Protein AF-0000000066972033 (afdb_homodimer)

Structure (mmCIF, N/CA/C/O backbone):
data_AF-0000000066972033-model_v1
#
loop_
_entity.id
_entity.type
_entity.pdbx_description
1 polymer 'Os07g0629300 protein'
#
loop_
_atom_site.group_PDB
_atom_site.id
_atom_site.type_symbol
_atom_site.label_atom_id
_atom_site.label_alt_id
_atom_site.label_comp_id
_atom_site.label_asym_id
_atom_site.label_entity_id
_atom_site.label_seq_id
_atom_site.pdbx_PDB_ins_code
_atom_site.Cartn_x
_atom_site.Cartn_y
_atom_site.Cartn_z
_atom_site.occupancy
_atom_site.B_iso_or_equiv
_atom_site.auth_seq_id
_atom_site.auth_comp_id
_atom_site.auth_asym_id
_atom_site.auth_atom_id
_atom_site.pdbx_PDB_model_num
ATOM 1 N N . MET A 1 1 ? 4.199 5.383 -9.109 1 84.44 1 MET A N 1
ATOM 2 C CA . MET A 1 1 ? 4.352 5.422 -7.656 1 84.44 1 MET A CA 1
ATOM 3 C C . MET A 1 1 ? 3.52 4.328 -6.992 1 84.44 1 MET A C 1
ATOM 5 O O . MET A 1 1 ? 2.451 3.967 -7.488 1 84.44 1 MET A O 1
ATOM 9 N N . TYR A 1 2 ? 4.105 3.824 -5.836 1 89.06 2 TYR A N 1
ATOM 10 C CA . TYR A 1 2 ? 3.379 2.832 -5.051 1 89.06 2 TYR A CA 1
ATOM 11 C C . TYR A 1 2 ? 2.645 3.486 -3.887 1 89.06 2 TYR A C 1
ATOM 13 O O . TYR A 1 2 ? 3.186 4.379 -3.227 1 89.06 2 TYR A O 1
ATOM 21 N N . PHE A 1 3 ? 1.42 3.125 -3.77 1 91 3 PHE A N 1
ATOM 22 C CA . PHE A 1 3 ? 0.612 3.512 -2.619 1 91 3 PHE A CA 1
ATOM 23 C C . PHE A 1 3 ? 0.693 2.459 -1.521 1 91 3 PHE A C 1
ATOM 25 O O . PHE A 1 3 ? 0.268 1.317 -1.716 1 91 3 PHE A O 1
ATOM 32 N N . VAL A 1 4 ? 1.27 2.838 -0.395 1 92.19 4 VAL A N 1
ATOM 33 C CA . VAL A 1 4 ? 1.617 1.888 0.658 1 92.19 4 VAL A CA 1
ATOM 34 C C . VAL A 1 4 ? 0.693 2.086 1.857 1 92.19 4 VAL A C 1
ATOM 36 O O . VAL A 1 4 ? 0.558 3.199 2.367 1 92.19 4 VAL A O 1
ATOM 39 N N . GLN A 1 5 ? 0.097 0.959 2.27 1 91.38 5 GLN A N 1
ATOM 40 C CA . GLN A 1 5 ? -0.842 1.006 3.385 1 91.38 5 GLN A CA 1
ATOM 41 C C . GLN A 1 5 ? -0.445 0.019 4.48 1 91.38 5 GLN A C 1
ATOM 43 O O . GLN A 1 5 ? 0.339 -0.9 4.238 1 91.38 5 GLN A O 1
ATOM 48 N N . GLN A 1 6 ? -1.007 0.331 5.633 1 87.81 6 GLN A N 1
ATOM 49 C CA . GLN A 1 6 ? -0.796 -0.552 6.777 1 87.81 6 GLN A CA 1
ATOM 50 C C . GLN A 1 6 ? -2.119 -0.905 7.449 1 87.81 6 GLN A C 1
ATOM 52 O O . GLN A 1 6 ? -3.033 -0.08 7.504 1 87.81 6 GLN A O 1
ATOM 57 N N . TRP A 1 7 ? -2.123 -2.129 7.762 1 83.69 7 TRP A N 1
ATOM 58 C CA . TRP A 1 7 ? -3.227 -2.645 8.562 1 83.69 7 TRP A CA 1
ATOM 59 C C . TRP A 1 7 ? -2.842 -2.713 10.039 1 83.69 7 TRP A C 1
ATOM 61 O O . TRP A 1 7 ? -1.953 -3.477 10.422 1 83.69 7 TRP A O 1
ATOM 71 N N . ALA A 1 8 ? -3.572 -1.974 10.781 1 79.5 8 ALA A N 1
ATOM 72 C CA . ALA A 1 8 ? -3.15 -1.706 12.148 1 79.5 8 ALA A CA 1
ATOM 73 C C . ALA A 1 8 ? -3.055 -2.998 12.953 1 79.5 8 ALA A C 1
ATOM 75 O O . ALA A 1 8 ? -2.066 -3.229 13.656 1 79.5 8 ALA A O 1
ATOM 76 N N . PRO A 1 9 ? -4.004 -3.857 12.852 1 76.75 9 PRO A N 1
ATOM 77 C CA . PRO A 1 9 ? -3.889 -5.082 13.648 1 76.75 9 PRO A CA 1
ATOM 78 C C . PRO A 1 9 ? -2.635 -5.887 13.312 1 76.75 9 PRO A C 1
ATOM 80 O O . PRO A 1 9 ? -1.962 -6.391 14.211 1 76.75 9 PRO A O 1
ATOM 83 N N . SER A 1 10 ? -2.332 -6.031 12.086 1 75.19 10 SER A N 1
ATOM 84 C CA . SER A 1 10 ? -1.145 -6.785 11.695 1 75.19 10 SER A CA 1
ATOM 85 C C . SER A 1 10 ? 0.13 -6.02 12.039 1 75.19 10 SER A C 1
ATOM 87 O O . SER A 1 10 ? 1.089 -6.602 12.547 1 75.19 10 SER A O 1
ATOM 89 N N . TYR A 1 11 ? 0.172 -4.809 11.836 1 76.94 11 TYR A N 1
ATOM 90 C CA . TYR A 1 11 ? 1.342 -3.98 12.109 1 76.94 11 TYR A CA 1
ATOM 91 C C . TYR A 1 11 ? 1.671 -3.975 13.594 1 76.94 11 TYR A C 1
ATOM 93 O O . TYR A 1 11 ? 2.836 -4.094 13.984 1 76.94 11 TYR A O 1
ATOM 101 N N . CYS A 1 12 ? 0.737 -3.885 14.297 1 77.25 12 CYS A N 1
ATOM 102 C CA . CYS A 1 12 ? 0.948 -3.707 15.734 1 77.25 12 CYS A CA 1
ATOM 103 C C . CYS A 1 12 ? 1.146 -5.051 16.422 1 77.25 12 CYS A C 1
ATOM 105 O O . CYS A 1 12 ? 1.628 -5.102 17.562 1 77.25 12 CYS A O 1
ATOM 107 N N . SER A 1 13 ? 0.742 -6.086 15.828 1 74.38 13 SER A N 1
ATOM 108 C CA . SER A 1 13 ? 0.916 -7.402 16.438 1 74.38 13 SER A CA 1
ATOM 109 C C . SER A 1 13 ? 2.295 -7.977 16.125 1 74.38 13 SER A C 1
ATOM 111 O O . SER A 1 13 ? 2.693 -8.992 16.703 1 74.38 13 SER A O 1
ATOM 113 N N . THR A 1 14 ? 2.939 -7.332 15.203 1 70.69 14 THR A N 1
ATOM 114 C CA . THR A 1 14 ? 4.254 -7.836 14.82 1 70.69 14 THR A CA 1
ATOM 115 C C . THR A 1 14 ? 5.355 -7.086 15.562 1 70.69 14 THR A C 1
ATOM 117 O O . THR A 1 14 ? 5.406 -5.852 15.531 1 70.69 14 THR A O 1
ATOM 120 N N . ALA A 1 15 ? 6.086 -7.852 16.438 1 68.25 15 ALA A N 1
ATOM 121 C CA . ALA A 1 15 ? 7.246 -7.262 17.094 1 68.25 15 ALA A CA 1
ATOM 122 C C . ALA A 1 15 ? 8.188 -6.625 16.078 1 68.25 15 ALA A C 1
ATOM 124 O O . ALA A 1 15 ? 8.312 -7.109 14.945 1 68.25 15 ALA A O 1
ATOM 125 N N . PRO A 1 16 ? 8.766 -5.508 16.359 1 67.19 16 PRO A N 1
ATOM 126 C CA . PRO A 1 16 ? 8.906 -4.785 17.625 1 67.19 16 PRO A CA 1
ATOM 127 C C . PRO A 1 16 ? 7.996 -3.562 17.703 1 67.19 16 PRO A C 1
ATOM 129 O O . PRO A 1 16 ? 8.297 -2.617 18.438 1 67.19 16 PRO A O 1
ATOM 132 N N . HIS A 1 17 ? 7.004 -3.545 16.984 1 69.69 17 HIS A N 1
ATOM 133 C CA . HIS A 1 17 ? 6.176 -2.346 16.969 1 69.69 17 HIS A CA 1
ATOM 134 C C . HIS A 1 17 ? 5.434 -2.168 18.281 1 69.69 17 HIS A C 1
ATOM 136 O O . HIS A 1 17 ? 4.703 -3.061 18.719 1 69.69 17 HIS A O 1
ATOM 142 N N . GLU A 1 18 ? 5.867 -1.113 19.016 1 74.06 18 GLU A N 1
ATOM 143 C CA . GLU A 1 18 ? 5.113 -0.714 20.203 1 74.06 18 GLU A CA 1
ATOM 144 C C . GLU A 1 18 ? 3.996 0.261 19.844 1 74.06 18 GLU A C 1
ATOM 146 O O . GLU A 1 18 ? 4.25 1.446 19.625 1 74.06 18 GLU A O 1
ATOM 151 N N . CYS A 1 19 ? 2.883 -0.324 19.641 1 75.31 19 CYS A N 1
ATOM 152 C CA . CYS A 1 19 ? 1.765 0.493 19.172 1 75.31 19 CYS A CA 1
ATOM 153 C C . CYS A 1 19 ? 1.018 1.104 20.359 1 75.31 19 CYS A C 1
ATOM 155 O O . CYS A 1 19 ? 1.131 0.624 21.484 1 75.31 19 CYS A O 1
ATOM 157 N N . GLU A 1 20 ? 0.693 2.309 20.281 1 61.03 20 GLU A N 1
ATOM 158 C CA . GLU A 1 20 ? -0.066 3.031 21.297 1 61.03 20 GLU A CA 1
ATOM 159 C C . GLU A 1 20 ? -1.533 2.609 21.297 1 61.03 20 GLU A C 1
ATOM 161 O O . GLU A 1 20 ? -2.322 3.082 22.109 1 61.03 20 GLU A O 1
ATOM 166 N N . TYR A 1 21 ? -1.977 1.718 20.656 1 54.81 21 TYR A N 1
ATOM 167 C CA . TYR A 1 21 ? -3.434 1.663 20.656 1 54.81 21 TYR A CA 1
ATOM 168 C C . TYR A 1 21 ? -3.955 0.951 21.891 1 54.81 21 TYR A C 1
ATOM 170 O O . TYR A 1 21 ? -5.156 0.686 22 1 54.81 21 TYR A O 1
ATOM 178 N N . GLU A 1 22 ? -3.242 0.518 22.75 1 49.5 22 GLU A N 1
ATOM 179 C CA . GLU A 1 22 ? -3.939 0.154 23.969 1 49.5 22 GLU A CA 1
ATOM 180 C C . GLU A 1 22 ? -4.672 1.354 24.562 1 49.5 22 GLU A C 1
ATOM 182 O O . GLU A 1 22 ? -4.184 2.484 24.5 1 49.5 22 GLU A O 1
ATOM 187 N N . PRO A 1 23 ? -6.031 1.068 25.125 1 43.44 23 PRO A N 1
ATOM 188 C CA . PRO A 1 23 ? -6.945 -0.075 25.094 1 43.44 23 PRO A CA 1
ATOM 189 C C . PRO A 1 23 ? -7.711 -0.187 23.781 1 43.44 23 PRO A C 1
ATOM 191 O O . PRO A 1 23 ? -8.586 -1.05 23.641 1 43.44 23 PRO A O 1
ATOM 194 N N . ARG A 1 24 ? -7.859 0.846 22.969 1 44.47 24 ARG A N 1
ATOM 195 C CA . ARG A 1 24 ? -8.883 0.765 21.938 1 44.47 24 ARG A CA 1
ATOM 196 C C . ARG A 1 24 ? -8.391 -0.04 20.75 1 44.47 24 ARG A C 1
ATOM 198 O O . ARG A 1 24 ? -7.191 -0.084 20.469 1 44.47 24 ARG A O 1
ATOM 205 N N . LEU A 1 25 ? -9.094 -1.075 20.375 1 48.84 25 LEU A N 1
ATOM 206 C CA . LEU A 1 25 ? -8.977 -1.964 19.219 1 48.84 25 LEU A CA 1
ATOM 207 C C . LEU A 1 25 ? -8.57 -1.186 17.969 1 48.84 25 LEU A C 1
ATOM 209 O O . LEU A 1 25 ? -9.094 -0.1 17.719 1 48.84 25 LEU A O 1
ATOM 213 N N . PRO A 1 26 ? -7.395 -1.339 17.469 1 50.34 26 PRO A N 1
ATOM 214 C CA . PRO A 1 26 ? -7.051 -0.673 16.203 1 50.34 26 PRO A CA 1
ATOM 215 C C . PRO A 1 26 ? -8.211 -0.65 15.211 1 50.34 26 PRO A C 1
ATOM 217 O O . PRO A 1 26 ? -9.023 -1.577 15.188 1 50.34 26 PRO A O 1
ATOM 220 N N . PRO A 1 27 ? -8.648 0.56 14.82 1 52.12 27 PRO A N 1
ATOM 221 C CA . PRO A 1 27 ? -9.664 0.498 13.766 1 52.12 27 PRO A CA 1
ATOM 222 C C . PRO A 1 27 ? -9.352 -0.55 12.703 1 52.12 27 PRO A C 1
ATOM 224 O O . PRO A 1 27 ? -8.18 -0.881 12.484 1 52.12 27 PRO A O 1
ATOM 227 N N . ASN A 1 28 ? -10.172 -1.515 12.586 1 54.72 28 ASN A N 1
ATOM 228 C CA . ASN A 1 28 ? -10.141 -2.428 11.445 1 54.72 28 ASN A CA 1
ATOM 229 C C . ASN A 1 28 ? -9.906 -1.685 10.133 1 54.72 28 ASN A C 1
ATOM 231 O O . ASN A 1 28 ? -10.68 -1.823 9.188 1 54.72 28 ASN A O 1
ATOM 235 N N . ASN A 1 29 ? -8.984 -0.529 10.227 1 65.19 29 ASN A N 1
ATOM 236 C CA . ASN A 1 29 ? -8.93 0.269 9.008 1 65.19 29 ASN A CA 1
ATOM 237 C C . ASN A 1 29 ? -7.508 0.356 8.453 1 65.19 29 ASN A C 1
ATOM 239 O O . ASN A 1 29 ? -6.539 0.237 9.203 1 65.19 29 ASN A O 1
ATOM 243 N N . PHE A 1 30 ? -7.379 0.217 7.289 1 83.81 30 PHE A N 1
ATOM 244 C CA . PHE A 1 30 ? -6.156 0.52 6.555 1 83.81 30 PHE A CA 1
ATOM 245 C C . PHE A 1 30 ? -5.824 2.004 6.645 1 83.81 30 PHE A C 1
ATOM 247 O O . PHE A 1 30 ? -6.719 2.85 6.594 1 83.81 30 PHE A O 1
ATOM 254 N N . THR A 1 31 ? -4.562 2.316 6.996 1 89.06 31 THR A N 1
ATOM 255 C CA . THR A 1 31 ? -4.066 3.688 6.957 1 89.06 31 THR A CA 1
ATOM 256 C C . THR A 1 31 ? -2.932 3.826 5.949 1 89.06 31 THR A C 1
ATOM 258 O O . THR A 1 31 ? -2.34 2.828 5.531 1 89.06 31 THR A O 1
ATOM 261 N N . ILE A 1 32 ? -2.676 5.059 5.562 1 92.62 32 ILE A N 1
ATOM 262 C CA . ILE A 1 32 ? -1.563 5.332 4.656 1 92.62 32 ILE A CA 1
ATOM 263 C C . ILE A 1 32 ? -0.241 5.176 5.402 1 92.62 32 ILE A C 1
ATOM 265 O O . ILE A 1 32 ? -0.109 5.617 6.547 1 92.62 32 ILE A O 1
ATOM 269 N N . ARG A 1 33 ? 0.611 4.504 4.836 1 91.88 33 ARG A N 1
ATOM 270 C CA . ARG A 1 33 ? 1.979 4.492 5.348 1 91.88 33 ARG A CA 1
ATOM 271 C C . ARG A 1 33 ? 2.877 5.414 4.527 1 91.88 33 ARG A C 1
ATOM 273 O O . ARG A 1 33 ? 3.807 6.02 5.062 1 91.88 33 ARG A O 1
ATOM 280 N N . GLY A 1 34 ? 2.539 5.395 3.162 1 94.19 34 GLY A N 1
ATOM 281 C CA . GLY A 1 34 ? 3.365 6.266 2.338 1 94.19 34 GLY A CA 1
ATOM 282 C C . GLY A 1 34 ? 3.012 6.203 0.865 1 94.19 34 GLY A C 1
ATOM 283 O O . GLY A 1 34 ? 2.164 5.406 0.456 1 94.19 34 GLY A O 1
ATOM 284 N N . LEU A 1 35 ? 3.625 7.113 0.094 1 94.75 35 LEU A N 1
ATOM 285 C CA . LEU A 1 35 ? 3.648 7.152 -1.364 1 94.75 35 LEU A CA 1
ATOM 286 C C . LEU A 1 35 ? 5.078 7.102 -1.887 1 94.75 35 LEU A C 1
ATOM 288 O O . LEU A 1 35 ? 5.84 8.062 -1.724 1 94.75 35 LEU A O 1
ATOM 292 N N . TRP A 1 36 ? 5.367 6.008 -2.549 1 92.94 36 TRP A N 1
ATOM 293 C CA . TRP A 1 36 ? 6.773 5.723 -2.811 1 92.94 36 TRP A CA 1
ATOM 294 C C . TRP A 1 36 ? 7.055 5.699 -4.309 1 92.94 36 TRP A C 1
ATOM 296 O O . TRP A 1 36 ? 6.559 4.824 -5.023 1 92.94 36 TRP A O 1
ATOM 306 N N . PRO A 1 37 ? 7.91 6.684 -4.715 1 89.06 37 PRO A N 1
ATOM 307 C CA . PRO A 1 37 ? 8.32 6.641 -6.121 1 89.06 37 PRO A CA 1
ATOM 308 C C . PRO A 1 37 ? 9.039 5.34 -6.484 1 89.06 37 PRO A C 1
ATOM 310 O O . PRO A 1 37 ? 9.812 4.816 -5.684 1 89.06 37 PRO A O 1
ATOM 313 N N . SER A 1 38 ? 8.625 4.812 -7.57 1 81.94 38 SER A N 1
ATOM 314 C CA . SER A 1 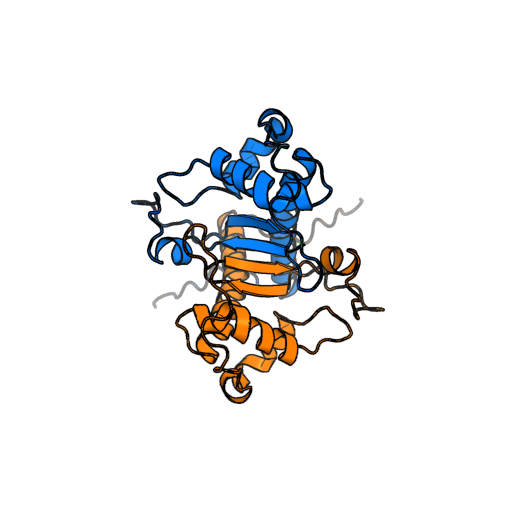38 ? 9.266 3.605 -8.086 1 81.94 38 SER A CA 1
ATOM 315 C C . SER A 1 38 ? 9.539 3.717 -9.578 1 81.94 38 SER A C 1
ATOM 317 O O . SER A 1 38 ? 8.688 4.195 -10.336 1 81.94 38 SER A O 1
ATOM 319 N N . TYR A 1 39 ? 10.828 3.434 -9.836 1 72.31 39 TYR A N 1
ATOM 320 C CA . TYR A 1 39 ? 11.258 3.363 -11.227 1 72.31 39 TYR A CA 1
ATOM 321 C C . TYR A 1 39 ? 11.695 1.95 -11.594 1 72.31 39 TYR A C 1
ATOM 323 O O . TYR A 1 39 ? 12.797 1.526 -11.242 1 72.31 39 TYR A O 1
ATOM 331 N N . GLU A 1 40 ? 10.789 1.236 -12.234 1 66.38 40 GLU A N 1
ATOM 332 C CA . GLU A 1 40 ? 11.062 -0.181 -12.445 1 66.38 40 GLU A CA 1
ATOM 333 C C . GLU A 1 40 ? 11.414 -0.877 -11.133 1 66.38 40 GLU A C 1
ATOM 335 O O . GLU A 1 40 ? 10.656 -0.799 -10.164 1 66.38 40 GLU A O 1
ATOM 340 N N . GLU A 1 41 ? 12.672 -1.36 -11.039 1 66.25 41 GLU A N 1
ATOM 341 C CA . GLU A 1 41 ? 13.109 -2.072 -9.844 1 66.25 41 GLU A CA 1
ATOM 342 C C . GLU A 1 41 ? 13.836 -1.138 -8.875 1 66.25 41 GLU A C 1
ATOM 344 O O . GLU A 1 41 ? 14.234 -1.551 -7.789 1 66.25 41 GLU A O 1
ATOM 349 N N . TRP A 1 42 ? 13.844 0.088 -9.328 1 76.75 42 TRP A N 1
ATOM 350 C CA . TRP A 1 42 ? 14.586 1.036 -8.508 1 76.75 42 TRP A CA 1
ATOM 351 C C . TRP A 1 42 ? 13.641 1.873 -7.652 1 76.75 42 TRP A C 1
ATOM 353 O O . TRP A 1 42 ? 12.625 2.369 -8.141 1 76.75 42 TRP A O 1
ATOM 363 N N . ARG A 1 43 ? 13.914 1.916 -6.41 1 83.69 43 ARG A N 1
ATOM 364 C CA . ARG A 1 43 ? 13.18 2.711 -5.43 1 83.69 43 ARG A CA 1
ATOM 365 C C . ARG A 1 43 ? 14.094 3.73 -4.758 1 83.69 43 ARG A C 1
ATOM 367 O O . ARG A 1 43 ? 14.688 3.449 -3.715 1 83.69 43 ARG A O 1
ATOM 374 N N . PRO A 1 44 ? 14.117 5.008 -5.371 1 89.94 44 PRO A N 1
ATOM 375 C CA . PRO A 1 44 ? 15.023 6.012 -4.805 1 89.94 44 PRO A CA 1
ATOM 376 C C . PRO A 1 44 ? 14.602 6.461 -3.406 1 89.94 44 PRO A C 1
ATOM 378 O O . PRO A 1 44 ? 13.406 6.496 -3.1 1 89.94 44 PRO A O 1
ATOM 381 N N . GLU A 1 45 ? 15.562 6.73 -2.539 1 93 45 GLU A N 1
ATOM 382 C CA . GLU A 1 45 ? 15.344 7.266 -1.198 1 93 45 GLU A CA 1
ATOM 383 C C . GLU A 1 45 ? 16.281 8.43 -0.909 1 93 45 GLU A C 1
ATOM 385 O O . GLU A 1 45 ? 17.406 8.469 -1.427 1 93 45 GLU A O 1
ATOM 390 N N . TYR A 1 46 ? 15.789 9.375 -0.139 1 96.44 46 TYR A N 1
ATOM 391 C CA . TYR A 1 46 ? 16.562 10.5 0.361 1 96.44 46 TYR A CA 1
ATOM 392 C C . TYR A 1 46 ? 17.234 11.258 -0.785 1 96.44 46 TYR A C 1
ATOM 394 O O . TYR A 1 46 ? 18.438 11.492 -0.766 1 96.44 46 TYR A O 1
ATOM 402 N N . CYS A 1 47 ? 16.531 11.648 -1.823 1 96.38 47 CYS A N 1
ATOM 403 C CA . CYS A 1 47 ? 17.016 12.328 -3.018 1 96.38 47 CYS A CA 1
ATOM 404 C C . CYS A 1 47 ? 17.453 13.75 -2.691 1 96.38 47 CYS A C 1
ATOM 406 O O . CYS A 1 47 ? 18.25 14.344 -3.418 1 96.38 47 CYS A O 1
ATOM 408 N N . ASN A 1 48 ? 16.938 14.414 -1.615 1 97.25 48 ASN A N 1
ATOM 409 C CA . ASN A 1 48 ? 17.344 15.734 -1.146 1 97.25 48 ASN A CA 1
ATOM 410 C C . ASN A 1 48 ? 17.219 15.859 0.37 1 97.25 48 ASN A C 1
ATOM 412 O O . ASN A 1 48 ? 16.203 16.328 0.879 1 97.25 48 ASN A O 1
ATOM 416 N N . ILE A 1 49 ? 18.266 15.617 1.135 1 94.25 49 ILE A N 1
ATOM 417 C CA . ILE A 1 49 ? 18.234 15.531 2.59 1 94.25 49 ILE A CA 1
ATOM 418 C C . ILE A 1 49 ? 18.094 16.922 3.191 1 94.25 49 ILE A C 1
ATOM 420 O O . ILE A 1 49 ? 17.703 17.078 4.352 1 94.25 49 ILE A O 1
ATOM 424 N N . SER A 1 50 ? 18.359 17.922 2.402 1 97 50 SER A N 1
ATOM 425 C CA . SER A 1 50 ? 18.297 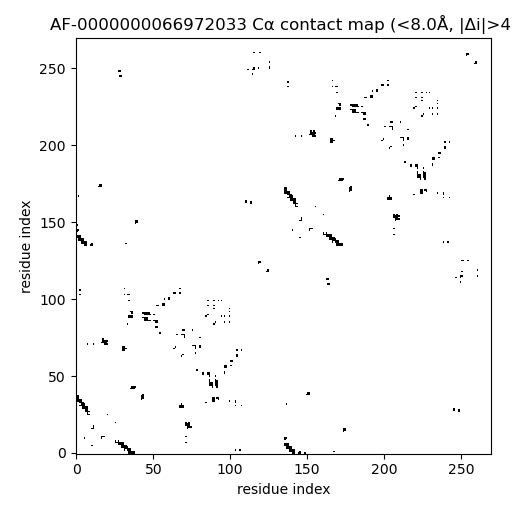19.281 2.902 1 97 50 SER A CA 1
ATOM 426 C C . SER A 1 50 ? 16.875 19.828 2.832 1 97 50 SER A C 1
ATOM 428 O O . SER A 1 50 ? 16.562 20.828 3.471 1 97 50 SER A O 1
ATOM 430 N N . ASP A 1 51 ? 16.062 19.219 2.035 1 97.94 51 ASP A N 1
ATOM 431 C CA . ASP A 1 51 ? 14.672 19.656 1.901 1 97.94 51 ASP A CA 1
ATOM 432 C C . ASP A 1 51 ? 13.797 19.047 2.998 1 97.94 51 ASP A C 1
ATOM 434 O O . ASP A 1 51 ? 13.031 18.125 2.746 1 97.94 51 ASP A O 1
ATOM 438 N N . ARG A 1 52 ? 13.867 19.734 4.109 1 98.25 52 ARG A N 1
ATOM 439 C CA . ARG A 1 52 ? 13.062 19.281 5.246 1 98.25 52 ARG A CA 1
ATOM 440 C C . ARG A 1 52 ? 11.617 19.734 5.117 1 98.25 52 ARG A C 1
ATOM 442 O O . ARG A 1 52 ? 11.359 20.844 4.625 1 98.25 52 ARG A O 1
ATOM 449 N N . LEU A 1 53 ? 10.719 18.875 5.656 1 98.56 53 LEU A N 1
ATOM 450 C CA . LEU A 1 53 ? 9.305 19.25 5.605 1 98.56 53 LEU A CA 1
ATOM 451 C C . LEU A 1 53 ? 9.039 20.5 6.43 1 98.56 53 LEU A C 1
ATOM 453 O O . LEU A 1 53 ? 9.445 20.578 7.594 1 98.56 53 LEU A O 1
ATOM 457 N N . ASP A 1 54 ? 8.445 21.453 5.777 1 98.62 54 ASP A N 1
ATOM 458 C CA . ASP A 1 54 ? 7.883 22.625 6.445 1 98.62 54 ASP A CA 1
ATOM 459 C C . ASP A 1 54 ? 6.406 22.422 6.766 1 98.62 54 ASP A C 1
ATOM 461 O O . ASP A 1 54 ? 5.559 22.453 5.871 1 98.62 54 ASP A O 1
ATOM 465 N N . PRO A 1 55 ? 6.137 22.266 8.039 1 97.56 55 PRO A N 1
ATOM 466 C CA . PRO A 1 55 ? 4.734 22.016 8.383 1 97.56 55 PRO A CA 1
ATOM 467 C C . PRO A 1 55 ? 3.789 23.078 7.828 1 97.56 55 PRO A C 1
ATOM 469 O O . PRO A 1 55 ? 2.625 22.781 7.547 1 97.56 55 PRO A O 1
ATOM 472 N N . GLY A 1 56 ? 4.262 24.203 7.641 1 98.12 56 GLY A N 1
ATOM 473 C CA . GLY A 1 56 ? 3.443 25.266 7.074 1 98.12 56 GLY A CA 1
ATOM 474 C C . GLY A 1 56 ? 2.977 24.969 5.664 1 98.12 56 GLY A C 1
ATOM 475 O O . GLY A 1 56 ? 1.932 25.469 5.234 1 98.12 56 GLY A O 1
ATOM 476 N N . GLN A 1 57 ? 3.693 24.188 4.914 1 98.19 57 GLN A N 1
ATOM 477 C CA . GLN A 1 57 ? 3.398 23.875 3.523 1 98.19 57 GLN A CA 1
ATOM 478 C C . GLN A 1 57 ? 2.246 22.875 3.42 1 98.19 57 GLN A C 1
ATOM 480 O O . GLN A 1 57 ? 1.67 22.688 2.344 1 98.19 57 GLN A O 1
ATOM 485 N N . ILE A 1 58 ? 1.897 22.266 4.559 1 98.44 58 ILE A N 1
ATOM 486 C CA . ILE A 1 58 ? 0.826 21.281 4.477 1 98.44 58 ILE A CA 1
ATOM 487 C C . ILE A 1 58 ? -0.237 21.594 5.531 1 98.44 58 ILE A C 1
ATOM 489 O O . ILE A 1 58 ? -0.979 20.703 5.949 1 98.44 58 ILE A O 1
ATOM 493 N N . GLN A 1 59 ? -0.287 22.75 6.035 1 98.12 59 GLN A N 1
ATOM 494 C CA . GLN A 1 59 ? -1.171 23.141 7.129 1 98.12 59 GLN A CA 1
ATOM 495 C C . GLN A 1 59 ? -2.627 22.812 6.801 1 98.12 59 GLN A C 1
ATOM 497 O O . GLN A 1 59 ? -3.383 22.391 7.672 1 98.12 59 GLN A O 1
ATOM 502 N N . ASP A 1 60 ? -3.035 23.016 5.598 1 98.31 60 ASP A N 1
ATOM 503 C CA . ASP A 1 60 ? -4.426 22.812 5.199 1 98.31 60 ASP A CA 1
ATOM 504 C C . ASP A 1 60 ? -4.738 21.312 5.09 1 98.31 60 ASP A C 1
ATOM 506 O O . ASP A 1 60 ? -5.906 20.938 5.016 1 98.31 60 ASP A O 1
ATOM 510 N N . LEU A 1 61 ? -3.701 20.5 5.098 1 98.31 61 LEU A N 1
ATOM 511 C CA . LEU A 1 61 ? -3.883 19.062 4.914 1 98.31 61 LEU A CA 1
ATOM 512 C C . LEU A 1 61 ? -3.785 18.328 6.25 1 98.31 61 LEU A C 1
ATOM 514 O O . LEU A 1 61 ? -4.008 17.125 6.312 1 98.31 61 LEU A O 1
ATOM 518 N N . VAL A 1 62 ? -3.561 19 7.316 1 97.44 62 VAL A N 1
ATOM 519 C CA . VAL A 1 62 ? -3.234 18.375 8.594 1 97.44 62 VAL A CA 1
ATOM 520 C C . VAL A 1 62 ? -4.422 17.547 9.078 1 97.44 62 VAL A C 1
ATOM 522 O O . VAL A 1 62 ? -4.25 16.422 9.562 1 97.44 62 VAL A O 1
ATOM 525 N N . LYS A 1 63 ? -5.605 18 8.977 1 95.44 63 LYS A N 1
ATOM 526 C CA . LYS A 1 63 ? -6.781 17.281 9.469 1 95.44 63 LYS A CA 1
ATOM 527 C C . LYS A 1 63 ? -6.957 15.953 8.742 1 95.44 63 LYS A C 1
ATOM 529 O O . LYS A 1 63 ? -6.98 14.898 9.375 1 95.44 63 LYS A O 1
ATOM 534 N N . PRO A 1 64 ? -7.004 15.977 7.367 1 94.12 64 PRO A N 1
ATOM 535 C CA . PRO A 1 64 ? -7.133 14.68 6.703 1 94.12 64 PRO A CA 1
ATOM 536 C C . PRO A 1 64 ? -5.898 13.797 6.875 1 94.12 64 PRO A C 1
ATOM 538 O O . PRO A 1 64 ? -6.012 12.57 6.914 1 94.12 64 PRO A O 1
ATOM 541 N N . LEU A 1 65 ? -4.75 14.32 6.996 1 96.31 65 LEU A N 1
ATOM 542 C CA . LEU A 1 65 ? -3.549 13.531 7.234 1 96.31 65 LEU A CA 1
ATOM 543 C C . LEU A 1 65 ? -3.617 12.836 8.586 1 96.31 65 LEU A C 1
ATOM 545 O O . LEU A 1 65 ? -3.232 11.672 8.711 1 96.31 65 LEU A O 1
ATOM 549 N N . ASN A 1 66 ? -4.125 13.578 9.578 1 93.44 66 ASN A N 1
ATOM 550 C CA . ASN A 1 66 ? -4.277 12.977 10.898 1 93.44 66 ASN A CA 1
ATOM 551 C C . ASN A 1 66 ? -5.246 11.797 10.867 1 93.44 66 ASN A C 1
ATOM 553 O O . ASN A 1 66 ? -5.078 10.828 11.609 1 93.44 66 ASN A O 1
ATOM 557 N N . GLN A 1 67 ? -6.156 11.789 10.016 1 89.19 67 GLN A N 1
ATOM 558 C CA . GLN A 1 67 ? -7.18 10.75 9.93 1 89.19 67 GLN A CA 1
ATOM 559 C C . GLN A 1 67 ? -6.688 9.562 9.109 1 89.19 67 GLN A C 1
ATOM 561 O O . GLN A 1 67 ? -6.887 8.406 9.508 1 89.19 67 GLN A O 1
ATOM 566 N N . SER A 1 68 ? -6.023 9.836 8 1 91.38 68 SER A N 1
ATOM 567 C CA . SER A 1 68 ? -5.766 8.789 7.016 1 91.38 68 SER A CA 1
ATOM 568 C C . SER A 1 68 ? -4.32 8.305 7.09 1 91.38 68 SER A C 1
ATOM 570 O O . SER A 1 68 ? -3.992 7.23 6.586 1 91.38 68 SER A O 1
ATOM 572 N N . TRP A 1 69 ? -3.482 9.102 7.73 1 93.25 69 TRP A N 1
ATOM 573 C CA . TRP A 1 69 ? -2.051 8.812 7.707 1 93.25 69 TRP A CA 1
ATOM 574 C C . TRP A 1 69 ? -1.437 9 9.094 1 93.25 69 TRP A C 1
ATOM 576 O O . TRP A 1 69 ? -0.442 9.711 9.242 1 93.25 69 TRP A O 1
ATOM 586 N N . PRO A 1 70 ? -2.049 8.383 10.047 1 91.12 70 PRO A N 1
ATOM 587 C CA . PRO A 1 70 ? -1.496 8.484 11.398 1 91.12 70 PRO A CA 1
ATOM 588 C C . PRO A 1 70 ? -0.3 7.566 11.617 1 91.12 70 PRO A C 1
ATOM 590 O O . PRO A 1 70 ? -0.188 6.527 10.969 1 91.12 70 PRO A O 1
ATOM 593 N N . SER A 1 71 ? 0.525 8.023 12.539 1 89.56 71 SER A N 1
ATOM 594 C CA . SER A 1 71 ? 1.486 7.062 13.078 1 89.56 71 SER A CA 1
ATOM 595 C C . SER A 1 71 ? 0.805 6.043 13.984 1 89.56 71 SER A C 1
ATOM 597 O O . SER A 1 71 ? -0.081 6.395 14.766 1 89.56 71 SER A O 1
ATOM 599 N N . LEU A 1 72 ? 1.229 4.836 13.883 1 84.62 72 LEU A N 1
ATOM 600 C CA . LEU A 1 72 ? 0.698 3.781 14.734 1 84.62 72 LEU A CA 1
ATOM 601 C C . LEU A 1 72 ? 1.645 3.494 15.898 1 84.62 72 LEU A C 1
ATOM 603 O O . LEU A 1 72 ? 1.294 2.76 16.828 1 84.62 72 LEU A O 1
ATOM 607 N N . LEU A 1 73 ? 2.771 4.09 15.859 1 84.38 73 LEU A N 1
ATOM 608 C CA . LEU A 1 73 ? 3.783 3.846 16.875 1 84.38 73 LEU A CA 1
ATOM 609 C C . LEU A 1 73 ? 3.582 4.77 18.078 1 84.38 73 LEU A C 1
ATOM 611 O O . LEU A 1 73 ? 3.26 5.949 17.906 1 84.38 73 LEU A O 1
ATOM 615 N N . ARG A 1 74 ? 3.762 4.285 19.281 1 83.06 74 ARG A N 1
ATOM 616 C CA . ARG A 1 74 ? 3.588 5.031 20.531 1 83.06 74 ARG A CA 1
ATOM 617 C C . ARG A 1 74 ? 4.574 6.191 20.609 1 83.06 74 ARG A C 1
ATOM 619 O O . ARG A 1 74 ? 4.246 7.258 21.141 1 83.06 74 ARG A O 1
ATOM 626 N N . ASN A 1 75 ? 5.746 6.02 20.109 1 85.75 75 ASN A N 1
ATOM 627 C CA . ASN A 1 75 ? 6.82 6.988 20.297 1 85.75 75 ASN A CA 1
ATOM 628 C C . ASN A 1 75 ? 7.059 7.82 19.047 1 85.75 75 ASN A C 1
ATOM 630 O O . ASN A 1 75 ? 8.172 8.289 18.797 1 85.75 75 ASN A O 1
ATOM 634 N N . GLU A 1 76 ? 6.047 7.961 18.234 1 89.69 76 GLU A N 1
ATOM 635 C CA . GLU A 1 76 ? 6.152 8.734 17 1 89.69 76 GLU A CA 1
ATOM 636 C C . GLU A 1 76 ? 4.906 9.594 16.781 1 89.69 76 GLU A C 1
ATOM 638 O O . GLU A 1 76 ? 3.787 9.078 16.766 1 89.69 76 GLU A O 1
ATOM 643 N N . THR A 1 77 ? 5.133 10.875 16.625 1 92.69 77 THR A N 1
ATOM 644 C CA . THR A 1 77 ? 4.012 11.742 16.281 1 92.69 77 THR A CA 1
ATOM 645 C C . THR A 1 77 ? 3.676 11.641 14.797 1 92.69 77 THR A C 1
ATOM 647 O O . THR A 1 77 ? 4.508 11.211 14 1 92.69 77 THR A O 1
ATOM 650 N N . ASN A 1 78 ? 2.525 12.039 14.453 1 94.38 78 ASN A N 1
ATOM 651 C CA . ASN A 1 78 ? 2.16 12.078 13.039 1 94.38 78 ASN A CA 1
ATOM 652 C C . ASN A 1 78 ? 3.121 12.945 12.234 1 94.38 78 ASN A C 1
ATOM 654 O O . ASN A 1 78 ? 3.529 12.578 11.133 1 94.38 78 ASN A O 1
ATOM 658 N N . LEU A 1 79 ? 3.482 14.07 12.758 1 96.81 79 LEU A N 1
ATOM 659 C CA . LEU A 1 79 ? 4.371 14.992 12.062 1 96.81 79 LEU A CA 1
ATOM 660 C C . LEU A 1 79 ? 5.746 14.367 11.852 1 96.81 79 LEU A C 1
ATOM 662 O O . LEU A 1 79 ? 6.379 14.578 10.812 1 96.81 79 LEU A O 1
ATOM 666 N N . GLU A 1 80 ? 6.219 13.648 12.797 1 96.12 80 GLU A N 1
ATOM 667 C CA . GLU A 1 80 ? 7.488 12.945 12.641 1 96.12 80 GLU A CA 1
ATOM 668 C C . GLU A 1 80 ? 7.41 11.922 11.508 1 96.12 80 GLU A C 1
ATOM 670 O O . GLU A 1 80 ? 8.336 11.805 10.711 1 96.12 80 GLU A O 1
ATOM 675 N N . LEU A 1 81 ? 6.32 11.141 11.5 1 94.19 81 LEU A N 1
ATOM 676 C CA . LEU A 1 81 ? 6.113 10.188 10.414 1 94.19 81 LEU A CA 1
ATOM 677 C C . LEU A 1 81 ? 6.098 10.891 9.062 1 94.19 81 LEU A C 1
ATOM 679 O O . LEU A 1 81 ? 6.781 10.469 8.133 1 94.19 81 LEU A O 1
ATOM 683 N N . TRP A 1 82 ? 5.355 11.953 8.945 1 97.88 82 TRP A N 1
ATOM 684 C CA . TRP A 1 82 ? 5.238 12.68 7.688 1 97.88 82 TRP A CA 1
ATOM 685 C C . TRP A 1 82 ? 6.582 13.266 7.27 1 97.88 82 TRP A C 1
ATOM 687 O O . TRP A 1 82 ? 6.941 13.242 6.09 1 97.88 82 TRP A O 1
ATOM 697 N N . SER A 1 83 ? 7.281 13.812 8.227 1 98.12 83 SER A N 1
ATOM 698 C CA . SER A 1 83 ? 8.609 14.359 7.953 1 98.12 83 SER A CA 1
ATOM 699 C C . SER A 1 83 ? 9.547 13.281 7.43 1 98.12 83 SER A C 1
ATOM 701 O O . SER A 1 83 ? 10.312 13.516 6.492 1 98.12 83 SER A O 1
ATOM 703 N N . HIS A 1 84 ? 9.492 12.172 8.008 1 95.94 84 HIS A N 1
ATOM 704 C CA . HIS A 1 84 ? 10.312 11.055 7.566 1 95.94 84 HIS A CA 1
ATOM 705 C C . HIS A 1 84 ? 9.93 10.602 6.164 1 95.94 84 HIS A C 1
ATOM 707 O O . HIS A 1 84 ? 10.805 10.367 5.32 1 95.94 84 HIS A O 1
ATOM 713 N N . GLU A 1 85 ? 8.648 10.469 5.941 1 96.94 85 GLU A N 1
ATOM 714 C CA . GLU A 1 85 ? 8.172 10.039 4.629 1 96.94 85 GLU A CA 1
ATOM 715 C C . GLU A 1 85 ? 8.547 11.047 3.549 1 96.94 85 GLU A C 1
ATOM 717 O O . GLU A 1 85 ? 8.891 10.664 2.428 1 96.94 85 GLU A O 1
ATOM 722 N N . TRP A 1 86 ? 8.445 12.336 3.861 1 98.19 86 TRP A N 1
ATOM 723 C CA . TRP A 1 86 ? 8.875 13.352 2.91 1 98.19 86 TRP A CA 1
ATOM 724 C C . TRP A 1 86 ? 10.367 13.211 2.604 1 98.19 86 TRP A C 1
ATOM 726 O O . TRP A 1 86 ? 10.758 13.141 1.437 1 98.19 86 TRP A O 1
ATOM 736 N N . SER A 1 87 ? 11.211 13.164 3.643 1 97.75 87 SER A N 1
ATOM 737 C CA . SER A 1 87 ? 12.656 13.102 3.471 1 97.75 87 SER A CA 1
ATOM 738 C C . SER A 1 87 ? 13.062 11.844 2.705 1 97.75 87 SER A C 1
ATOM 740 O O . SER A 1 87 ? 13.898 11.914 1.795 1 97.75 87 SER A O 1
ATOM 742 N N . LYS A 1 88 ? 12.43 10.789 2.998 1 95.44 88 LYS A N 1
ATOM 743 C CA . LYS A 1 88 ? 12.859 9.508 2.453 1 95.44 88 LYS A CA 1
ATOM 744 C C . LYS A 1 88 ? 12.258 9.266 1.07 1 95.44 88 LYS A C 1
ATOM 746 O O . LYS A 1 88 ? 12.914 8.711 0.19 1 95.44 88 LYS A O 1
ATOM 751 N N . HIS A 1 89 ? 11.008 9.633 0.83 1 95.56 89 HIS A N 1
ATOM 752 C CA . HIS A 1 89 ? 10.32 9.273 -0.403 1 95.56 89 HIS A CA 1
ATOM 753 C C . HIS A 1 89 ? 9.844 10.508 -1.152 1 95.56 89 HIS A C 1
ATOM 755 O O . HIS A 1 89 ? 10.023 10.617 -2.367 1 95.56 89 HIS A O 1
ATOM 761 N N . GLY A 1 90 ? 9.258 11.508 -0.458 1 97.25 90 GLY A N 1
ATOM 762 C CA . GLY A 1 90 ? 8.719 12.703 -1.088 1 97.25 90 GLY A CA 1
ATOM 763 C C . GLY A 1 90 ? 9.742 13.461 -1.916 1 97.25 90 GLY A C 1
ATOM 764 O O . GLY A 1 90 ? 9.445 13.906 -3.025 1 97.25 90 GLY A O 1
ATOM 765 N N . THR A 1 91 ? 10.984 13.555 -1.401 1 97.75 91 THR A N 1
ATOM 766 C CA . THR A 1 91 ? 12.031 14.305 -2.084 1 97.75 91 THR A CA 1
ATOM 767 C C . THR A 1 91 ? 12.406 13.625 -3.398 1 97.75 91 THR A C 1
ATOM 769 O O . THR A 1 91 ? 13.094 14.219 -4.234 1 97.75 91 THR A O 1
ATOM 772 N N . CYS A 1 92 ? 11.992 12.391 -3.582 1 95.25 92 CYS A N 1
ATOM 773 C CA . CYS A 1 92 ? 12.297 11.656 -4.809 1 95.25 92 CYS A CA 1
ATOM 774 C C . CYS A 1 92 ? 11.102 11.656 -5.754 1 95.25 92 CYS A C 1
ATOM 776 O O . CYS A 1 92 ? 11.148 11.039 -6.82 1 95.25 92 CYS A O 1
ATOM 778 N N . SER A 1 93 ? 9.984 12.367 -5.5 1 92.69 93 SER A N 1
ATOM 779 C CA . SER A 1 93 ? 8.727 12.242 -6.227 1 92.69 93 SER A CA 1
ATOM 780 C C . SER A 1 93 ? 8.617 13.289 -7.324 1 92.69 93 SER A C 1
ATOM 782 O O . SER A 1 93 ? 7.746 13.195 -8.195 1 92.69 93 SER A O 1
ATOM 784 N N . ASN A 1 94 ? 9.438 14.297 -7.32 1 93.25 94 ASN A N 1
ATOM 785 C CA . ASN A 1 94 ? 9.375 15.453 -8.211 1 93.25 94 ASN A CA 1
ATOM 786 C C . ASN A 1 94 ? 8.133 16.297 -7.945 1 93.25 94 ASN A C 1
ATOM 788 O O . ASN A 1 94 ? 7.688 17.047 -8.82 1 93.25 94 ASN A O 1
ATOM 792 N N . LEU A 1 95 ? 7.48 16.172 -6.781 1 96.12 95 LEU A N 1
ATOM 793 C CA . LEU A 1 95 ? 6.344 16.984 -6.344 1 96.12 95 LEU A CA 1
ATOM 794 C C . LEU A 1 95 ? 6.758 17.969 -5.262 1 96.12 95 LEU A C 1
ATOM 796 O O . LEU A 1 95 ? 7.82 17.828 -4.652 1 96.12 95 LEU A O 1
ATOM 800 N N . SER A 1 96 ? 5.949 19.047 -5.102 1 98.25 96 SER A N 1
ATOM 801 C CA . SER A 1 96 ? 6.117 19.906 -3.934 1 98.25 96 SER A CA 1
ATOM 802 C C . SER A 1 96 ? 5.734 19.172 -2.65 1 98.25 96 SER A C 1
ATOM 804 O O . SER A 1 96 ? 5.105 18.109 -2.695 1 98.25 96 SER A O 1
ATOM 806 N N . GLN A 1 97 ? 6.125 19.75 -1.539 1 98.62 97 GLN A N 1
ATOM 807 C CA . GLN A 1 97 ? 5.719 19.172 -0.269 1 98.62 97 GLN A CA 1
ATOM 808 C C . GLN A 1 97 ? 4.203 19.031 -0.187 1 98.62 97 GLN A C 1
ATOM 810 O O . GLN A 1 97 ? 3.688 17.969 0.172 1 98.62 97 GLN A O 1
ATOM 815 N N . HIS A 1 98 ? 3.51 20.094 -0.505 1 98.75 98 HIS A N 1
ATOM 816 C CA . HIS A 1 98 ? 2.053 20.047 -0.508 1 98.75 98 HIS A CA 1
ATOM 817 C C . HIS A 1 98 ? 1.528 19.016 -1.495 1 98.75 98 HIS A C 1
ATOM 819 O O . HIS A 1 98 ? 0.633 18.234 -1.164 1 98.75 98 HIS A O 1
ATOM 825 N N . GLY A 1 99 ? 2.074 19 -2.676 1 98.19 99 GLY A N 1
ATOM 826 C CA . GLY A 1 99 ? 1.617 18.109 -3.729 1 98.19 99 GLY A CA 1
ATOM 827 C C . GLY A 1 99 ? 1.769 16.641 -3.373 1 98.19 99 GLY A C 1
ATOM 828 O O . GLY A 1 99 ? 0.895 15.82 -3.682 1 98.19 99 GLY A O 1
ATOM 829 N N . TYR A 1 100 ? 2.863 16.281 -2.734 1 97.62 100 TYR A N 1
ATOM 830 C CA . TYR A 1 100 ? 3.148 14.906 -2.346 1 97.62 100 TYR A CA 1
ATOM 831 C C . TYR A 1 100 ? 2.088 14.383 -1.387 1 97.62 100 TYR A C 1
ATOM 833 O O . TYR A 1 100 ? 1.524 13.305 -1.605 1 97.62 100 TYR A O 1
ATOM 841 N N . PHE A 1 101 ? 1.787 15.117 -0.384 1 98.56 101 PHE A N 1
ATOM 842 C CA . PHE A 1 101 ? 0.825 14.688 0.624 1 98.56 101 PHE A CA 1
ATOM 843 C C . PHE A 1 101 ? -0.597 14.75 0.077 1 98.56 101 PHE A C 1
ATOM 845 O O . PHE A 1 101 ? -1.423 13.883 0.378 1 98.56 101 PHE A O 1
ATOM 852 N N . ALA A 1 102 ? -0.874 15.734 -0.739 1 98.12 102 ALA A N 1
ATOM 853 C CA . ALA A 1 102 ? -2.188 15.828 -1.368 1 98.12 102 ALA A CA 1
ATOM 854 C C . ALA A 1 102 ? -2.439 14.648 -2.299 1 98.12 102 ALA A C 1
ATOM 856 O O . ALA A 1 102 ? -3.559 14.133 -2.369 1 98.12 102 ALA A O 1
ATOM 857 N N . ALA A 1 103 ? -1.451 14.227 -3.023 1 95.31 103 ALA A N 1
ATOM 858 C CA . ALA A 1 103 ? -1.582 13.094 -3.939 1 95.31 103 ALA A CA 1
ATOM 859 C C . ALA A 1 103 ? -1.888 11.805 -3.178 1 95.31 103 ALA A C 1
ATOM 861 O O . ALA A 1 103 ? -2.73 11.016 -3.604 1 95.31 103 ALA A O 1
ATOM 862 N N . ALA A 1 104 ? -1.187 11.625 -2.086 1 95.75 104 ALA A N 1
ATOM 863 C CA . ALA A 1 104 ? -1.434 10.43 -1.277 1 95.75 104 ALA A CA 1
ATOM 864 C C . ALA A 1 104 ? -2.869 10.406 -0.76 1 95.75 104 ALA A C 1
ATOM 866 O O . ALA A 1 104 ? -3.539 9.375 -0.816 1 95.75 104 ALA A O 1
ATOM 867 N N . LEU A 1 105 ? -3.314 11.531 -0.268 1 95 105 LEU A N 1
ATOM 868 C CA . LEU A 1 105 ? -4.684 11.633 0.228 1 95 105 LEU A CA 1
ATOM 869 C C . LEU A 1 105 ? -5.688 11.406 -0.896 1 95 105 LEU A C 1
ATOM 871 O O . LEU A 1 105 ? -6.73 10.781 -0.684 1 95 105 LEU A O 1
ATOM 875 N N . ALA A 1 106 ? -5.398 11.93 -2.049 1 92.5 106 ALA A N 1
ATOM 876 C CA . ALA A 1 106 ? -6.281 11.742 -3.197 1 92.5 106 ALA A CA 1
ATOM 877 C C . ALA A 1 106 ? -6.379 10.273 -3.58 1 92.5 106 ALA A C 1
ATOM 879 O O . ALA A 1 106 ? -7.457 9.781 -3.926 1 92.5 106 ALA A O 1
ATOM 880 N N . LEU A 1 107 ? -5.281 9.594 -3.568 1 89.94 107 LEU A N 1
ATOM 881 C CA . LEU A 1 107 ? -5.281 8.172 -3.889 1 89.94 107 LEU A CA 1
ATOM 882 C C . LEU A 1 107 ? -6.062 7.383 -2.846 1 89.94 107 LEU A C 1
ATOM 884 O O . LEU A 1 107 ? -6.758 6.422 -3.184 1 89.94 107 LEU A O 1
ATOM 888 N N . ASP A 1 108 ? -5.906 7.727 -1.643 1 89.25 108 ASP A N 1
ATOM 889 C CA . ASP A 1 108 ? -6.672 7.094 -0.573 1 89.25 108 ASP A CA 1
ATOM 890 C C . ASP A 1 108 ? -8.172 7.258 -0.802 1 89.25 108 ASP A C 1
ATOM 892 O O . ASP A 1 108 ? -8.945 6.312 -0.62 1 89.25 108 ASP A O 1
ATOM 896 N N . LYS A 1 109 ? -8.609 8.438 -1.191 1 85.06 109 LYS A N 1
ATOM 897 C CA . LYS A 1 109 ? -10.016 8.727 -1.476 1 85.06 109 LYS A CA 1
ATOM 898 C C . LYS A 1 109 ? -10.492 7.984 -2.721 1 85.06 109 LYS A C 1
ATOM 900 O O . LYS A 1 109 ? -11.609 7.477 -2.756 1 85.06 109 LYS A O 1
ATOM 905 N N . LEU A 1 110 ? -9.672 7.992 -3.701 1 83.38 110 LEU A N 1
ATOM 906 C CA . LEU A 1 110 ? -10 7.297 -4.938 1 83.38 110 LEU A CA 1
ATOM 907 C C . LEU A 1 110 ? -10.242 5.812 -4.68 1 83.38 110 LEU A C 1
ATOM 909 O O . LEU A 1 110 ? -11.141 5.211 -5.266 1 83.38 110 LEU A O 1
ATOM 913 N N . LYS A 1 111 ? -9.406 5.262 -3.895 1 81.06 111 LYS A N 1
ATOM 914 C CA . LYS A 1 111 ? -9.555 3.854 -3.539 1 81.06 111 LYS A CA 1
ATOM 915 C C . LYS A 1 111 ? -10.906 3.594 -2.877 1 81.06 111 LYS A C 1
ATOM 917 O O . LYS A 1 111 ? -11.562 2.598 -3.172 1 81.06 111 LYS A O 1
ATOM 922 N N . LEU A 1 112 ? -11.281 4.449 -2.043 1 74.06 112 LEU A N 1
ATOM 923 C CA . LEU A 1 112 ? -12.562 4.332 -1.35 1 74.06 112 LEU A CA 1
ATOM 924 C C . LEU A 1 112 ? -13.719 4.453 -2.33 1 74.06 112 LEU A C 1
ATOM 926 O O . LEU A 1 112 ? -14.68 3.68 -2.26 1 74.06 112 LEU A O 1
ATOM 930 N N . THR A 1 113 ? -13.625 5.352 -3.193 1 75 113 THR A N 1
ATOM 931 C CA . THR A 1 113 ? -14.688 5.59 -4.16 1 75 113 THR A CA 1
ATOM 932 C C . THR A 1 113 ? -14.812 4.418 -5.125 1 75 113 THR A C 1
ATOM 934 O O . THR A 1 113 ? -15.93 4.016 -5.48 1 75 113 THR A O 1
ATOM 937 N N . ASN A 1 114 ? -13.68 3.92 -5.59 1 73.31 114 ASN A N 1
ATOM 938 C CA . ASN A 1 114 ? -13.68 2.771 -6.488 1 73.31 114 ASN A CA 1
ATOM 939 C C . ASN A 1 114 ? -14.312 1.548 -5.832 1 73.31 114 ASN A C 1
ATOM 941 O O . ASN A 1 114 ? -15.086 0.827 -6.469 1 73.31 114 ASN A O 1
ATOM 945 N N . LEU A 1 115 ? -14 1.373 -4.633 1 70.62 115 LEU A N 1
ATOM 946 C CA . LEU A 1 115 ? -14.547 0.232 -3.906 1 70.62 115 LEU A CA 1
ATOM 947 C C . LEU A 1 115 ? -16.062 0.368 -3.738 1 70.62 115 LEU A C 1
ATOM 949 O O . LEU A 1 115 ? -16.797 -0.614 -3.869 1 70.62 115 LEU A O 1
ATOM 953 N N . THR A 1 116 ? -16.484 1.529 -3.533 1 70 116 THR A N 1
ATOM 954 C CA . THR A 1 116 ? -17.922 1.785 -3.387 1 70 116 THR A CA 1
ATOM 955 C C . THR A 1 116 ? -18.656 1.524 -4.699 1 70 116 THR A C 1
ATOM 957 O O . THR A 1 116 ? -19.766 0.993 -4.699 1 70 116 THR A O 1
ATOM 960 N N . LYS A 1 117 ? -18 1.86 -5.703 1 72.06 117 LYS A N 1
ATOM 961 C CA . LYS A 1 117 ? -18.609 1.645 -7.016 1 72.06 117 LYS A CA 1
ATOM 962 C C . LYS A 1 117 ? -18.719 0.155 -7.328 1 72.06 117 LYS A C 1
ATOM 964 O O . LYS A 1 117 ? -19.734 -0.292 -7.879 1 72.06 117 LYS A O 1
ATOM 969 N N . ILE A 1 118 ? -17.734 -0.567 -7.02 1 66.5 118 ILE A N 1
ATOM 970 C CA . ILE A 1 118 ? -17.734 -2.008 -7.254 1 66.5 118 ILE A CA 1
ATOM 971 C C . ILE A 1 118 ? -18.844 -2.662 -6.441 1 66.5 118 ILE A C 1
ATOM 973 O O . ILE A 1 118 ? -19.547 -3.545 -6.934 1 66.5 118 ILE A O 1
ATOM 977 N N . LEU A 1 119 ? -18.984 -2.182 -5.242 1 66.69 119 LEU A N 1
ATOM 978 C CA . LEU A 1 119 ? -20.016 -2.74 -4.371 1 66.69 119 LEU A CA 1
ATOM 979 C C . LEU A 1 119 ? -21.406 -2.383 -4.875 1 66.69 119 LEU A C 1
ATOM 981 O O . LEU A 1 119 ? -22.328 -3.197 -4.789 1 66.69 119 LEU A O 1
ATOM 985 N N . ALA A 1 120 ? -21.484 -1.283 -5.422 1 65.81 120 ALA A N 1
ATOM 986 C CA . ALA A 1 120 ? -22.766 -0.835 -5.957 1 65.81 120 ALA A CA 1
ATOM 987 C C . ALA A 1 120 ? -23.125 -1.599 -7.23 1 65.81 120 ALA A C 1
ATOM 989 O O . ALA A 1 120 ? -24.297 -1.956 -7.441 1 65.81 120 ALA A O 1
ATOM 990 N N . ASP A 1 121 ? -22.125 -1.816 -8.07 1 63.31 121 ASP A N 1
ATOM 991 C CA . ASP A 1 121 ? -22.375 -2.488 -9.344 1 63.31 121 ASP A CA 1
ATOM 992 C C . ASP A 1 121 ? -22.656 -3.975 -9.133 1 63.31 121 ASP A C 1
ATOM 994 O O . ASP A 1 121 ? -23.375 -4.59 -9.922 1 63.31 121 ASP A O 1
ATOM 998 N N . GLY A 1 122 ? -21.844 -4.656 -8.305 1 57.41 122 GLY A N 1
ATOM 999 C CA . GLY A 1 122 ? -22.031 -6.082 -8.086 1 57.41 122 GLY A CA 1
ATOM 1000 C C . GLY A 1 122 ? -23.297 -6.418 -7.336 1 57.41 122 GLY A C 1
ATOM 1001 O O . GLY A 1 122 ? -23.641 -7.594 -7.188 1 57.41 122 GLY A O 1
ATOM 1002 N N . GLY A 1 123 ? -24.25 -5.582 -7.133 1 49.53 123 GLY A N 1
ATOM 1003 C CA . GLY A 1 123 ? -25.516 -5.867 -6.461 1 49.53 123 GLY A CA 1
ATOM 1004 C C . GLY A 1 123 ? -25.344 -6.238 -5.004 1 49.53 123 GLY A C 1
ATOM 1005 O O . GLY A 1 123 ? -26.266 -6.758 -4.375 1 49.53 123 GLY A O 1
ATOM 1006 N N . VAL A 1 124 ? -24.234 -6.484 -4.598 1 49.56 124 VAL A N 1
ATOM 1007 C CA . VAL A 1 124 ? -24.094 -6.836 -3.189 1 49.56 124 VAL A CA 1
ATOM 1008 C C . VAL A 1 124 ? -24.484 -5.648 -2.316 1 49.56 124 VAL A C 1
ATOM 1010 O O . VAL A 1 124 ? -23.75 -4.664 -2.217 1 49.56 124 VAL A O 1
ATOM 1013 N N . VAL A 1 125 ? -25.766 -5.453 -2.316 1 45.03 125 VAL A N 1
ATOM 1014 C CA . VAL A 1 125 ? -26.344 -4.566 -1.308 1 45.03 125 VAL A CA 1
ATOM 1015 C C . VAL A 1 125 ? -26.109 -5.156 0.083 1 45.03 125 VAL A C 1
ATOM 1017 O O . VAL A 1 125 ? -26.422 -6.328 0.323 1 45.03 125 VAL A O 1
ATOM 1020 N N . PRO A 1 126 ? -25.234 -4.543 0.837 1 43 126 PRO A N 1
ATOM 1021 C CA . PRO A 1 126 ? -25.203 -5.078 2.201 1 43 126 PRO A CA 1
ATOM 1022 C C . PRO A 1 126 ? -26.594 -5.402 2.738 1 43 126 PRO A C 1
ATOM 1024 O O . PRO A 1 126 ? -27.516 -4.586 2.621 1 43 126 PRO A O 1
ATOM 1027 N N . SER A 1 127 ? -27.141 -6.551 2.42 1 36.94 127 SER A N 1
ATOM 1028 C CA . SER A 1 127 ? -28.422 -6.895 3.037 1 36.94 127 SER A CA 1
ATOM 1029 C C . SER A 1 127 ? -28.297 -6.941 4.559 1 36.94 127 SER A C 1
ATOM 1031 O O . SER A 1 127 ? -27.375 -7.539 5.094 1 36.94 127 SER A O 1
ATOM 1033 N N . ASP A 1 128 ? -28.641 -5.949 5.168 1 37.47 128 ASP A N 1
ATOM 1034 C CA . ASP A 1 128 ? -28.828 -5.98 6.613 1 37.47 128 ASP A CA 1
ATOM 1035 C C . ASP A 1 128 ? -29.469 -7.297 7.055 1 37.47 128 ASP A C 1
ATOM 1037 O O . ASP A 1 128 ? -29.031 -7.906 8.031 1 37.47 128 ASP A O 1
ATOM 1041 N N . GLU A 1 129 ? -30.859 -7.438 6.793 1 31.98 129 GLU A N 1
ATOM 1042 C CA . GLU A 1 129 ? -31.875 -8.008 7.672 1 31.98 129 GLU A CA 1
ATOM 1043 C C . GLU A 1 129 ? -31.938 -9.523 7.547 1 31.98 129 GLU A C 1
ATOM 1045 O O . GLU A 1 129 ? -32.688 -10.062 6.73 1 31.98 129 GLU A O 1
ATOM 1050 N N . LYS A 1 130 ? -31.031 -10.359 7.324 1 35.59 130 LYS A N 1
ATOM 1051 C CA . LYS A 1 130 ? -31.516 -11.68 7.695 1 35.59 130 LYS A CA 1
ATOM 1052 C C . LYS A 1 130 ? -31.781 -11.773 9.195 1 35.59 130 LYS A C 1
ATOM 1054 O O . LYS A 1 130 ? -30.859 -1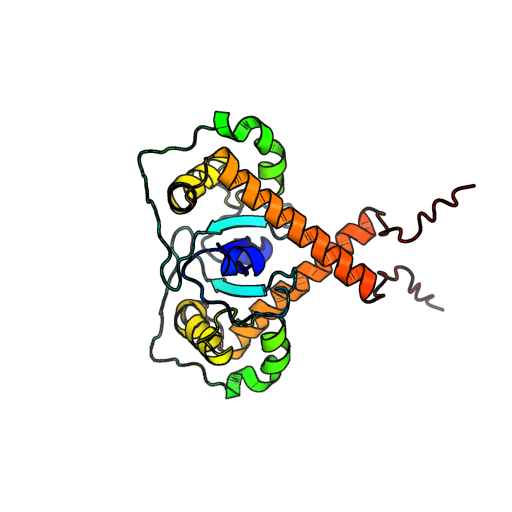1.672 10 1 35.59 130 LYS A O 1
ATOM 1059 N N . THR A 1 131 ? -32.938 -11.18 9.68 1 30.11 131 THR A N 1
ATOM 1060 C CA . THR A 1 131 ? -33.625 -11.477 10.922 1 30.11 131 THR A CA 1
ATOM 1061 C C . THR A 1 131 ? -33.906 -12.969 11.055 1 30.11 131 THR A C 1
ATOM 1063 O O . THR A 1 131 ? -34.625 -13.547 10.234 1 30.11 131 THR A O 1
ATOM 1066 N N . TYR A 1 132 ? -32.938 -13.82 11.289 1 30.42 132 TYR A N 1
ATOM 1067 C CA . TYR A 1 132 ? -33.281 -15.148 11.773 1 30.42 132 TYR A CA 1
ATOM 1068 C C . TYR A 1 132 ? -34.25 -15.07 12.953 1 30.42 132 TYR A C 1
ATOM 1070 O O . TYR A 1 132 ? -34 -14.359 13.922 1 30.42 132 TYR A O 1
ATOM 1078 N N . THR A 1 133 ? -35.5 -14.922 12.602 1 23.58 133 THR A N 1
ATOM 1079 C CA . THR A 1 133 ? -36.562 -15.273 13.547 1 23.58 133 THR A CA 1
ATOM 1080 C C . THR A 1 133 ? -36.344 -16.688 14.094 1 23.58 133 THR A C 1
ATOM 1082 O O . THR A 1 133 ? -36.25 -17.641 13.32 1 23.58 133 THR A O 1
ATOM 1085 N N . LEU A 1 134 ? -35.531 -16.766 15.109 1 26.23 134 LEU A N 1
ATOM 1086 C CA . LEU A 1 134 ? -35.719 -17.922 15.977 1 26.23 134 LEU A CA 1
ATOM 1087 C C . LEU A 1 134 ? -37.188 -18.156 16.266 1 26.23 134 LEU A C 1
ATOM 1089 O O . LEU A 1 134 ? -37.875 -17.25 16.75 1 26.23 134 LEU A O 1
ATOM 1093 N N . GLY A 1 135 ? -37.812 -18.75 15.266 1 23.48 135 GLY A N 1
ATOM 1094 C CA . GLY A 1 135 ? -39 -19.469 15.727 1 23.48 135 GLY A CA 1
ATOM 1095 C C . GLY A 1 135 ? -38.656 -20.609 16.656 1 23.48 135 GLY A C 1
ATOM 1096 O O . GLY A 1 135 ? -37.531 -21.125 16.656 1 23.48 135 GLY A O 1
ATOM 1097 N N . MET B 1 1 ? 3.488 -5.789 8.531 1 84.38 1 MET B N 1
ATOM 1098 C CA . MET B 1 1 ? 3.709 -5.836 7.09 1 84.38 1 MET B CA 1
ATOM 1099 C C . MET B 1 1 ? 2.963 -4.703 6.391 1 84.38 1 MET B C 1
ATOM 1101 O O . MET B 1 1 ? 1.887 -4.297 6.832 1 84.38 1 MET B O 1
ATOM 1105 N N . TYR B 1 2 ? 3.633 -4.227 5.262 1 88.81 2 TYR B N 1
ATOM 1106 C CA . TYR B 1 2 ? 2.99 -3.201 4.445 1 88.81 2 TYR B CA 1
ATOM 1107 C C . TYR B 1 2 ? 2.285 -3.82 3.246 1 88.81 2 TYR B C 1
ATOM 1109 O O . TYR B 1 2 ? 2.818 -4.73 2.607 1 88.81 2 TYR B O 1
ATOM 1117 N N . PHE B 1 3 ? 1.085 -3.41 3.076 1 90.75 3 PHE B N 1
ATOM 1118 C CA . PHE B 1 3 ? 0.318 -3.758 1.887 1 90.75 3 PHE B CA 1
ATOM 1119 C C . PHE B 1 3 ? 0.499 -2.709 0.797 1 90.75 3 PHE B C 1
ATOM 1121 O O . PHE B 1 3 ? 0.116 -1.55 0.974 1 90.75 3 PHE B O 1
ATOM 1128 N N . VAL B 1 4 ? 1.11 -3.115 -0.301 1 92 4 VAL B N 1
ATOM 1129 C CA . VAL B 1 4 ? 1.55 -2.182 -1.333 1 92 4 VAL B CA 1
ATOM 1130 C C . VAL B 1 4 ? 0.679 -2.34 -2.576 1 92 4 VAL B C 1
ATOM 1132 O O . VAL B 1 4 ? 0.516 -3.447 -3.092 1 92 4 VAL B O 1
ATOM 1135 N N . GLN B 1 5 ? 0.164 -1.187 -3.012 1 91.38 5 GLN B N 1
ATOM 1136 C CA . GLN B 1 5 ? -0.72 -1.195 -4.172 1 91.38 5 GLN B CA 1
ATOM 1137 C C . GLN B 1 5 ? -0.231 -0.223 -5.242 1 91.38 5 GLN B C 1
ATOM 1139 O O . GLN B 1 5 ? 0.582 0.661 -4.961 1 91.38 5 GLN B O 1
ATOM 1144 N N . GLN B 1 6 ? -0.75 -0.502 -6.434 1 88 6 GLN B N 1
ATOM 1145 C CA . GLN B 1 6 ? -0.448 0.375 -7.559 1 88 6 GLN B CA 1
ATOM 1146 C C . GLN B 1 6 ? -1.721 0.779 -8.297 1 88 6 GLN B C 1
ATOM 1148 O O . GLN B 1 6 ? -2.662 -0.009 -8.398 1 88 6 GLN B O 1
ATOM 1153 N N . TRP B 1 7 ? -1.654 1.998 -8.609 1 84.25 7 TRP B N 1
ATOM 1154 C CA . TRP B 1 7 ? -2.695 2.557 -9.461 1 84.25 7 TRP B CA 1
ATOM 1155 C C . TRP B 1 7 ? -2.234 2.609 -10.914 1 84.25 7 TRP B C 1
ATOM 1157 O O . TRP B 1 7 ? -1.299 3.34 -11.25 1 84.25 7 TRP B O 1
ATOM 1167 N N . ALA B 1 8 ? -2.943 1.906 -11.703 1 79.94 8 ALA B N 1
ATOM 1168 C CA . ALA B 1 8 ? -2.463 1.621 -13.047 1 79.94 8 ALA B CA 1
ATOM 1169 C C . ALA B 1 8 ? -2.27 2.908 -13.844 1 79.94 8 ALA B C 1
ATOM 1171 O O . ALA B 1 8 ? -1.236 3.098 -14.492 1 79.94 8 ALA B O 1
ATOM 1172 N N . PRO B 1 9 ? -3.186 3.812 -13.789 1 76.81 9 PRO B N 1
ATOM 1173 C CA . PRO B 1 9 ? -2.973 5.031 -14.578 1 76.81 9 PRO B CA 1
ATOM 1174 C C . PRO B 1 9 ? -1.709 5.781 -14.172 1 76.81 9 PRO B C 1
ATOM 1176 O O . PRO B 1 9 ? -0.963 6.258 -15.031 1 76.81 9 PRO B O 1
ATOM 1179 N N . SER B 1 10 ? -1.45 5.902 -12.922 1 75.06 10 SER B N 1
ATOM 1180 C CA . SER B 1 10 ? -0.254 6.605 -12.469 1 75.06 10 SER B CA 1
ATOM 1181 C C . SER B 1 10 ? 1.004 5.789 -12.75 1 75.06 10 SER B C 1
ATOM 1183 O O . SER B 1 10 ? 2.012 6.332 -13.203 1 75.06 10 SER B O 1
ATOM 1185 N N . TYR B 1 11 ? 0.986 4.566 -12.539 1 76.62 11 TYR B N 1
ATOM 1186 C CA . TYR B 1 11 ? 2.131 3.688 -12.758 1 76.62 11 TYR B CA 1
ATOM 1187 C C . TYR B 1 11 ? 2.531 3.672 -14.227 1 76.62 11 TYR B C 1
ATOM 1189 O O . TYR B 1 11 ? 3.721 3.73 -14.555 1 76.62 11 TYR B O 1
ATOM 1197 N N . CYS B 1 12 ? 1.62 3.629 -14.992 1 77 12 CYS B N 1
ATOM 1198 C CA . CYS B 1 12 ? 1.896 3.445 -16.406 1 77 12 CYS B CA 1
ATOM 1199 C C . CYS B 1 12 ? 2.188 4.781 -17.094 1 77 12 CYS B C 1
ATOM 1201 O O . CYS B 1 12 ? 2.734 4.816 -18.188 1 77 12 CYS B O 1
ATOM 1203 N N . SER B 1 13 ? 1.804 5.84 -16.5 1 74.25 13 SER B N 1
ATOM 1204 C CA . SER B 1 13 ? 2.068 7.148 -17.094 1 74.25 13 SER B CA 1
ATOM 1205 C C . SER B 1 13 ? 3.453 7.656 -16.719 1 74.25 13 SER B C 1
ATOM 1207 O O . SER B 1 13 ? 3.936 8.641 -17.281 1 74.25 13 SER B O 1
ATOM 1209 N N . THR B 1 14 ? 4.008 6.98 -15.734 1 70.31 14 THR B N 1
ATOM 1210 C CA . THR B 1 14 ? 5.324 7.426 -15.289 1 70.31 14 THR B CA 1
ATOM 1211 C C . THR B 1 14 ? 6.426 6.625 -15.977 1 70.31 14 THR B C 1
ATOM 1213 O O . THR B 1 14 ? 6.398 5.391 -15.969 1 70.31 14 THR B O 1
ATOM 1216 N N . ALA B 1 15 ? 7.207 7.395 -16.812 1 66.69 15 ALA B N 1
ATOM 1217 C CA . ALA B 1 15 ? 8.375 6.766 -17.438 1 66.69 15 ALA B CA 1
ATOM 1218 C C . ALA B 1 15 ? 9.234 6.07 -16.391 1 66.69 15 ALA B C 1
ATOM 1220 O O . ALA B 1 15 ? 9.32 6.523 -15.242 1 66.69 15 ALA B O 1
ATOM 1221 N N . PRO B 1 16 ? 9.781 4.941 -16.656 1 65.94 16 PRO B N 1
ATOM 1222 C CA . PRO B 1 16 ? 9.969 4.195 -17.891 1 65.94 16 PRO B CA 1
ATOM 1223 C C . PRO B 1 16 ? 9.023 3 -18.016 1 65.94 16 PRO B C 1
ATOM 1225 O O . PRO B 1 16 ? 9.336 2.033 -18.719 1 65.94 16 PRO B O 1
ATOM 1228 N N . HIS B 1 17 ? 8 3.023 -17.359 1 69.31 17 HIS B N 1
ATOM 1229 C CA . HIS B 1 17 ? 7.129 1.856 -17.375 1 69.31 17 HIS B CA 1
ATOM 1230 C C . HIS B 1 17 ? 6.457 1.7 -18.734 1 69.31 17 HIS B C 1
ATOM 1232 O O . HIS B 1 17 ? 5.781 2.617 -19.219 1 69.31 17 HIS B O 1
ATOM 1238 N N . GLU B 1 18 ? 6.891 0.636 -19.453 1 74 18 GLU B N 1
ATOM 1239 C CA . GLU B 1 18 ? 6.188 0.267 -20.672 1 74 18 GLU B CA 1
ATOM 1240 C C . GLU B 1 18 ? 5.004 -0.649 -20.375 1 74 18 GLU B C 1
ATOM 1242 O O . GLU B 1 18 ? 5.184 -1.85 -20.156 1 74 18 GLU B O 1
ATOM 1247 N N . CYS B 1 19 ? 3.93 -0.007 -20.219 1 75 19 CYS B N 1
ATOM 1248 C CA . CYS B 1 19 ? 2.744 -0.76 -19.828 1 75 19 CYS B CA 1
ATOM 1249 C C . CYS B 1 19 ? 2.033 -1.338 -21.047 1 75 19 CYS B C 1
ATOM 1251 O O . CYS B 1 19 ? 2.225 -0.862 -22.172 1 75 19 CYS B O 1
ATOM 1253 N N . GLU B 1 20 ? 1.675 -2.527 -21 1 60.97 20 GLU B N 1
ATOM 1254 C CA . GLU B 1 20 ? 0.937 -3.209 -22.062 1 60.97 20 GLU B CA 1
ATOM 1255 C C . GLU B 1 20 ? -0.537 -2.812 -22.047 1 60.97 20 GLU B C 1
ATOM 1257 O O . GLU B 1 20 ? -1.296 -3.199 -22.938 1 60.97 20 GLU B O 1
ATOM 1262 N N . TYR B 1 21 ? -1.019 -2.146 -21.281 1 54.94 21 TYR B N 1
ATOM 1263 C CA . TYR B 1 21 ? -2.475 -2.127 -21.359 1 54.94 21 TYR B CA 1
ATOM 1264 C C . TYR B 1 21 ? -2.955 -1.323 -22.547 1 54.94 21 TYR B C 1
ATOM 1266 O O . TYR B 1 21 ? -4.156 -1.092 -22.719 1 54.94 21 TYR B O 1
ATOM 1274 N N . GLU B 1 22 ? -2.219 -0.848 -23.359 1 49.88 22 GLU B N 1
ATOM 1275 C CA . GLU B 1 22 ? -2.832 -0.44 -24.625 1 49.88 22 GLU B CA 1
ATOM 1276 C C . GLU B 1 22 ? -3.494 -1.624 -25.328 1 49.88 22 GLU B C 1
ATOM 1278 O O .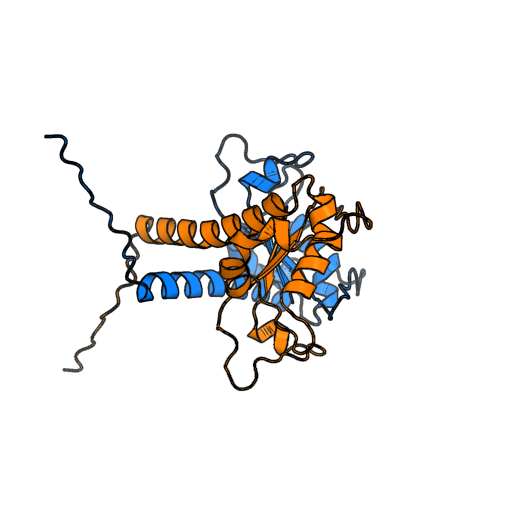 GLU B 1 22 ? -2.996 -2.75 -25.266 1 49.88 22 GLU B O 1
ATOM 1283 N N . PRO B 1 23 ? -4.801 -1.317 -26.062 1 42.78 23 PRO B N 1
ATOM 1284 C CA . PRO B 1 23 ? -5.684 -0.15 -26.047 1 42.78 23 PRO B CA 1
ATOM 1285 C C . PRO B 1 23 ? -6.508 -0.05 -24.766 1 42.78 23 PRO B C 1
ATOM 1287 O O . PRO B 1 23 ? -7.395 0.803 -24.656 1 42.78 23 PRO B O 1
ATOM 1290 N N . ARG B 1 24 ? -6.68 -1.104 -23.953 1 44.69 24 ARG B N 1
ATOM 1291 C CA . ARG B 1 24 ? -7.73 -1.017 -22.938 1 44.69 24 ARG B CA 1
ATOM 1292 C C . ARG B 1 24 ? -7.281 -0.165 -21.75 1 44.69 24 ARG B C 1
ATOM 1294 O O . ARG B 1 24 ? -6.082 -0.046 -21.484 1 44.69 24 ARG B O 1
ATOM 1301 N N . LEU B 1 25 ? -8.047 0.831 -21.391 1 48.88 25 LEU B N 1
ATOM 1302 C CA . LEU B 1 25 ? -7.957 1.752 -20.266 1 48.88 25 LEU B CA 1
ATOM 1303 C C . LEU B 1 25 ? -7.547 1.017 -18.984 1 48.88 25 LEU B C 1
ATOM 1305 O O . LEU B 1 25 ? -8.047 -0.077 -18.719 1 48.88 25 LEU B O 1
ATOM 1309 N N . PRO B 1 26 ? -6.367 1.218 -18.453 1 50.28 26 PRO B N 1
ATOM 1310 C CA . PRO B 1 26 ? -6.066 0.615 -17.141 1 50.28 26 PRO B CA 1
ATOM 1311 C C . PRO B 1 26 ? -7.281 0.557 -16.219 1 50.28 26 PRO B C 1
ATOM 1313 O O . PRO B 1 26 ? -8.141 1.444 -16.266 1 50.28 26 PRO B O 1
ATOM 1316 N N . PRO B 1 27 ? -7.684 -0.687 -15.828 1 52.59 27 PRO B N 1
ATOM 1317 C CA . PRO B 1 27 ? -8.773 -0.626 -14.852 1 52.59 27 PRO B CA 1
ATOM 1318 C C . PRO B 1 27 ? -8.578 0.487 -13.828 1 52.59 27 PRO B C 1
ATOM 1320 O O . PRO B 1 27 ? -7.445 0.861 -13.516 1 52.59 27 PRO B O 1
ATOM 1323 N N . ASN B 1 28 ? -9.445 1.448 -13.875 1 55.44 28 ASN B N 1
ATOM 1324 C CA . ASN B 1 28 ? -9.5 2.438 -12.805 1 55.44 28 ASN B CA 1
ATOM 1325 C C . ASN B 1 28 ? -9.359 1.784 -11.43 1 55.44 28 ASN B C 1
ATOM 1327 O O . ASN B 1 28 ? -10.125 2.096 -10.508 1 55.44 28 ASN B O 1
ATOM 1331 N N . ASN B 1 29 ? -8.492 0.547 -11.414 1 67.25 29 ASN B N 1
ATOM 1332 C CA . ASN B 1 29 ? -8.531 -0.126 -10.117 1 67.25 29 ASN B CA 1
ATOM 1333 C C . ASN B 1 29 ? -7.129 -0.301 -9.539 1 67.25 29 ASN B C 1
ATOM 1335 O O . ASN B 1 29 ? -6.141 -0.277 -10.273 1 67.25 29 ASN B O 1
ATOM 1339 N N . PHE B 1 30 ? -7.027 -0.153 -8.383 1 84.62 30 PHE B N 1
ATOM 1340 C CA . PHE B 1 30 ? -5.848 -0.5 -7.594 1 84.62 30 PHE B CA 1
ATOM 1341 C C . PHE B 1 30 ? -5.566 -1.996 -7.672 1 84.62 30 PHE B C 1
ATOM 1343 O O . PHE B 1 30 ? -6.496 -2.809 -7.656 1 84.62 30 PHE B O 1
ATOM 1350 N N . THR B 1 31 ? -4.316 -2.346 -7.977 1 89.12 31 THR B N 1
ATOM 1351 C CA . THR B 1 31 ? -3.883 -3.736 -7.922 1 89.12 31 THR B CA 1
ATOM 1352 C C . THR B 1 31 ? -2.809 -3.926 -6.852 1 89.12 31 THR B C 1
ATOM 1354 O O . THR B 1 31 ? -2.193 -2.955 -6.406 1 89.12 31 THR B O 1
ATOM 1357 N N . ILE B 1 32 ? -2.627 -5.168 -6.449 1 92.31 32 ILE B N 1
ATOM 1358 C CA . ILE B 1 32 ? -1.578 -5.492 -5.488 1 92.31 32 ILE B CA 1
ATOM 1359 C C . ILE B 1 32 ? -0.212 -5.398 -6.164 1 92.31 32 ILE B C 1
ATOM 1361 O O . ILE B 1 32 ? -0.043 -5.852 -7.301 1 92.31 32 ILE B O 1
ATOM 1365 N N . ARG B 1 33 ? 0.645 -4.742 -5.559 1 91.62 33 ARG B N 1
ATOM 1366 C CA . ARG B 1 33 ? 2.035 -4.797 -6 1 91.62 33 ARG B CA 1
ATOM 1367 C C . ARG B 1 33 ? 2.846 -5.762 -5.141 1 91.62 33 ARG B C 1
ATOM 1369 O O . ARG B 1 33 ? 3.77 -6.414 -5.633 1 91.62 33 ARG B O 1
ATOM 1376 N N . GLY B 1 34 ? 2.439 -5.727 -3.789 1 94.12 34 GLY B N 1
ATOM 1377 C CA . GLY B 1 34 ? 3.182 -6.637 -2.93 1 94.12 34 GLY B CA 1
ATOM 1378 C C . GLY B 1 34 ? 2.76 -6.555 -1.474 1 94.12 34 GLY B C 1
ATOM 1379 O O . GLY B 1 34 ? 1.94 -5.711 -1.104 1 94.12 34 GLY B O 1
ATOM 1380 N N . LEU B 1 35 ? 3.293 -7.496 -0.687 1 94.62 35 LEU B N 1
ATOM 1381 C CA . LEU B 1 35 ? 3.244 -7.531 0.771 1 94.62 35 LEU B CA 1
ATOM 1382 C C . LEU B 1 35 ? 4.648 -7.547 1.36 1 94.62 35 LEU B C 1
ATOM 1384 O O . LEU B 1 35 ? 5.375 -8.539 1.229 1 94.62 35 LEU B O 1
ATOM 1388 N N . TRP B 1 36 ? 4.949 -6.457 2.037 1 93 36 TRP B N 1
ATOM 1389 C CA . TRP B 1 36 ? 6.355 -6.234 2.367 1 93 36 TRP B CA 1
ATOM 1390 C C . TRP B 1 36 ? 6.562 -6.223 3.877 1 93 36 TRP B C 1
ATOM 1392 O O . TRP B 1 36 ? 6.074 -5.328 4.57 1 93 36 TRP B O 1
ATOM 1402 N N . PRO B 1 37 ? 7.352 -7.234 4.328 1 89 37 PRO B N 1
ATOM 1403 C CA . PRO B 1 37 ? 7.695 -7.207 5.75 1 89 37 PRO B CA 1
ATOM 1404 C C . PRO B 1 37 ? 8.453 -5.945 6.152 1 89 37 PRO B C 1
ATOM 1406 O O . PRO B 1 37 ? 9.289 -5.457 5.391 1 89 37 PRO B O 1
ATOM 1409 N N . SER B 1 38 ? 8.016 -5.402 7.215 1 82 38 SER B N 1
ATOM 1410 C CA . SER B 1 38 ? 8.688 -4.227 7.762 1 82 38 SER B CA 1
ATOM 1411 C C . SER B 1 38 ? 8.883 -4.348 9.266 1 82 38 SER B C 1
ATOM 1413 O O . SER B 1 38 ? 7.977 -4.781 9.984 1 82 38 SER B O 1
ATOM 1415 N N . TYR B 1 39 ? 10.164 -4.125 9.586 1 72.81 39 TYR B N 1
ATOM 1416 C CA . TYR B 1 39 ? 10.531 -4.074 10.992 1 72.81 39 TYR B CA 1
ATOM 1417 C C . TYR B 1 39 ? 11.016 -2.682 11.383 1 72.81 39 TYR B C 1
ATOM 1419 O O . TYR B 1 39 ? 12.156 -2.309 11.086 1 72.81 39 TYR B O 1
ATOM 1427 N N . GLU B 1 40 ? 10.102 -1.932 11.984 1 66.5 40 GLU B N 1
ATOM 1428 C CA . GLU B 1 40 ? 10.43 -0.525 12.211 1 66.5 40 GLU B CA 1
ATOM 1429 C C . GLU B 1 40 ? 10.867 0.152 10.914 1 66.5 40 GLU B C 1
ATOM 1431 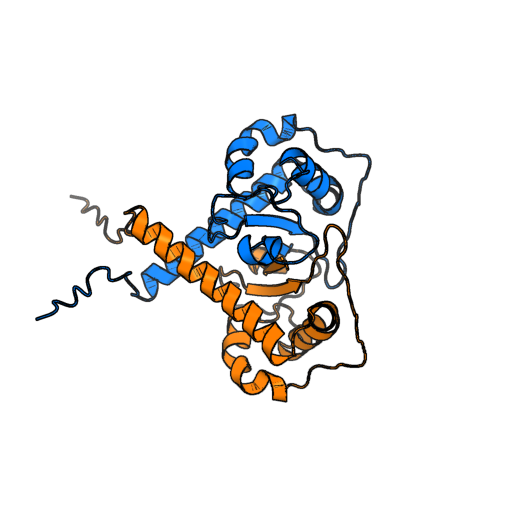O O . GLU B 1 40 ? 10.156 0.103 9.914 1 66.5 40 GLU B O 1
ATOM 1436 N N . GLU B 1 41 ? 12.148 0.59 10.867 1 66.38 41 GLU B N 1
ATOM 1437 C CA . GLU B 1 41 ? 12.664 1.277 9.688 1 66.38 41 GLU B CA 1
ATOM 1438 C C . GLU B 1 41 ? 13.406 0.312 8.766 1 66.38 41 GLU B C 1
ATOM 1440 O O . GLU B 1 41 ? 13.883 0.706 7.695 1 66.38 41 GLU B O 1
ATOM 1445 N N . TRP B 1 42 ? 13.336 -0.915 9.234 1 76.88 42 TRP B N 1
ATOM 1446 C CA . TRP B 1 42 ? 14.078 -1.895 8.453 1 76.88 42 TRP B CA 1
ATOM 1447 C C . TRP B 1 42 ? 13.148 -2.693 7.551 1 76.88 42 TRP B C 1
ATOM 1449 O O . TRP B 1 42 ? 12.086 -3.152 7.992 1 76.88 42 TRP B O 1
ATOM 1459 N N . ARG B 1 43 ? 13.484 -2.771 6.312 1 83.69 43 ARG B N 1
ATOM 1460 C CA . ARG B 1 43 ? 12.766 -3.537 5.297 1 83.69 43 ARG B CA 1
ATOM 1461 C C . ARG B 1 43 ? 13.664 -4.598 4.672 1 83.69 43 ARG B C 1
ATOM 1463 O O . ARG B 1 43 ? 14.32 -4.348 3.662 1 83.69 43 ARG B O 1
ATOM 1470 N N . PRO B 1 44 ? 13.594 -5.863 5.289 1 89.81 44 PRO B N 1
ATOM 1471 C CA . PRO B 1 44 ? 14.477 -6.906 4.766 1 89.81 44 PRO B CA 1
ATOM 1472 C C . PRO B 1 44 ? 14.102 -7.336 3.348 1 89.81 44 PRO B C 1
ATOM 1474 O O . PRO B 1 44 ? 12.922 -7.312 2.979 1 89.81 44 PRO B O 1
ATOM 1477 N N . GLU B 1 45 ? 15.094 -7.664 2.533 1 92.88 45 GLU B N 1
ATOM 1478 C CA . GLU B 1 45 ? 14.922 -8.188 1.182 1 92.88 45 GLU B CA 1
ATOM 1479 C C . GLU B 1 45 ? 15.82 -9.398 0.935 1 92.88 45 GLU B C 1
ATOM 1481 O O . GLU B 1 45 ? 16.906 -9.484 1.505 1 92.88 45 GLU B O 1
ATOM 1486 N N . TYR B 1 46 ? 15.328 -10.312 0.146 1 96.44 46 TYR B N 1
ATOM 1487 C CA . TYR B 1 46 ? 16.062 -11.477 -0.316 1 96.44 46 TYR B CA 1
ATOM 1488 C C . TYR B 1 46 ? 16.641 -12.266 0.861 1 96.44 46 TYR B C 1
ATOM 1490 O O . TYR B 1 46 ? 17.828 -12.555 0.902 1 96.44 46 TYR B O 1
ATOM 1498 N N . CYS B 1 47 ? 15.875 -12.625 1.857 1 96.38 47 CYS B N 1
ATOM 1499 C CA . CYS B 1 47 ? 16.266 -13.328 3.074 1 96.38 47 CYS B CA 1
ATOM 1500 C C . CYS B 1 47 ? 16.641 -14.773 2.77 1 96.38 47 CYS B C 1
ATOM 1502 O O . CYS B 1 47 ? 17.375 -15.406 3.537 1 96.38 47 CYS B O 1
ATOM 1504 N N . ASN B 1 48 ? 16.172 -15.414 1.667 1 97.19 48 ASN B N 1
ATOM 1505 C CA . ASN B 1 48 ? 16.531 -16.75 1.216 1 97.19 48 ASN B CA 1
ATOM 1506 C C . ASN B 1 48 ? 16.484 -16.875 -0.305 1 97.19 48 ASN B C 1
ATOM 1508 O O . ASN B 1 48 ? 15.469 -17.281 -0.869 1 97.19 48 ASN B O 1
ATOM 1512 N N . ILE B 1 49 ? 17.562 -16.688 -1.002 1 94.19 49 ILE B N 1
ATOM 1513 C CA . ILE B 1 49 ? 17.609 -16.594 -2.457 1 94.19 49 ILE B CA 1
ATOM 1514 C C . ILE B 1 49 ? 17.438 -17.984 -3.068 1 94.19 49 ILE B C 1
ATOM 1516 O O . ILE B 1 49 ? 17.109 -18.109 -4.25 1 94.19 49 ILE B O 1
ATOM 1520 N N . SER B 1 50 ? 17.609 -18.984 -2.275 1 97 50 SER B N 1
ATOM 1521 C CA . SER B 1 50 ? 17.5 -20.344 -2.785 1 97 50 SER B CA 1
ATOM 1522 C C . SER B 1 50 ? 16.062 -20.812 -2.791 1 97 50 SER B C 1
ATOM 1524 O O . SER B 1 50 ? 15.727 -21.812 -3.449 1 97 50 SER B O 1
ATOM 1526 N N . ASP B 1 51 ? 15.242 -20.172 -2.033 1 97.88 51 ASP B N 1
ATOM 1527 C CA . ASP B 1 51 ? 13.828 -20.531 -1.971 1 97.88 51 ASP B CA 1
ATOM 1528 C C . ASP B 1 51 ? 13.047 -19.891 -3.109 1 97.88 51 ASP B C 1
ATOM 1530 O O . ASP B 1 51 ? 12.305 -18.922 -2.891 1 97.88 51 ASP B O 1
ATOM 1534 N N . ARG B 1 52 ? 13.141 -20.562 -4.227 1 98.19 52 ARG B N 1
ATOM 1535 C CA . ARG B 1 52 ? 12.422 -20.078 -5.402 1 98.19 52 ARG B CA 1
ATOM 1536 C C . ARG B 1 52 ? 10.953 -20.484 -5.352 1 98.19 52 ARG B C 1
ATOM 1538 O O . ARG B 1 52 ? 10.609 -21.562 -4.883 1 98.19 52 ARG B O 1
ATOM 1545 N N . LEU B 1 53 ? 10.117 -19.562 -5.926 1 98.56 53 LEU B N 1
ATOM 1546 C CA . LEU B 1 53 ? 8.688 -19.875 -5.949 1 98.56 53 LEU B CA 1
ATOM 1547 C C . LEU B 1 53 ? 8.414 -21.109 -6.793 1 98.56 53 LEU B C 1
ATOM 1549 O O . LEU B 1 53 ? 8.867 -21.203 -7.934 1 98.56 53 LEU B O 1
ATOM 1553 N N . ASP B 1 54 ? 7.73 -22.031 -6.184 1 98.56 54 ASP B N 1
ATOM 1554 C CA . ASP B 1 54 ? 7.152 -23.172 -6.887 1 98.56 54 ASP B CA 1
ATOM 1555 C C . ASP B 1 54 ? 5.703 -22.891 -7.281 1 98.56 54 ASP B C 1
ATOM 1557 O O . ASP B 1 54 ? 4.812 -22.891 -6.426 1 98.56 54 ASP B O 1
ATOM 1561 N N . PRO B 1 55 ? 5.52 -22.734 -8.555 1 97.44 55 PRO B N 1
ATOM 1562 C CA . PRO B 1 55 ? 4.152 -22.422 -8.977 1 97.44 55 PRO B CA 1
ATOM 1563 C C . PRO B 1 55 ? 3.129 -23.438 -8.469 1 97.44 55 PRO B C 1
ATOM 1565 O O . PRO B 1 55 ? 1.968 -23.078 -8.242 1 97.44 55 PRO B O 1
ATOM 1568 N N . GLY B 1 56 ? 3.531 -24.578 -8.273 1 98.06 56 GLY B N 1
ATOM 1569 C CA . GLY B 1 56 ? 2.639 -25.609 -7.75 1 98.06 56 GLY B CA 1
ATOM 1570 C C . GLY B 1 56 ? 2.117 -25.297 -6.363 1 98.06 56 GLY B C 1
ATOM 1571 O O . GLY B 1 56 ? 1.033 -25.75 -5.984 1 98.06 56 GLY B O 1
ATOM 1572 N N . GLN B 1 57 ? 2.832 -24.547 -5.574 1 98.12 57 GLN B N 1
ATOM 1573 C CA . GLN B 1 57 ? 2.48 -24.219 -4.195 1 98.12 57 GLN B CA 1
ATOM 1574 C C . GLN B 1 57 ? 1.369 -23.188 -4.145 1 98.12 57 GLN B C 1
ATOM 1576 O O . GLN B 1 57 ? 0.746 -22.984 -3.102 1 98.12 57 GLN B O 1
ATOM 1581 N N . ILE B 1 58 ? 1.114 -22.547 -5.305 1 98.38 58 ILE B N 1
ATOM 1582 C CA . ILE B 1 58 ? 0.084 -21.5 -5.27 1 98.38 58 ILE B CA 1
ATOM 1583 C C . ILE B 1 58 ? -0.937 -21.766 -6.375 1 98.38 58 ILE B C 1
ATOM 1585 O O . ILE B 1 58 ? -1.618 -20.844 -6.828 1 98.38 58 ILE B O 1
ATOM 1589 N N . GLN B 1 59 ? -1.018 -22.938 -6.875 1 98.06 59 GLN B N 1
ATOM 1590 C CA . GLN B 1 59 ? -1.864 -23.281 -8.008 1 98.06 59 GLN B CA 1
ATOM 1591 C C . GLN B 1 59 ? -3.316 -22.891 -7.754 1 98.06 59 GLN B C 1
ATOM 1593 O O . GLN B 1 59 ? -4.012 -22.438 -8.664 1 98.06 59 GLN B O 1
ATOM 1598 N N . ASP B 1 60 ? -3.799 -23.078 -6.586 1 98.31 60 ASP B N 1
ATOM 1599 C CA . ASP B 1 60 ? -5.191 -22.797 -6.258 1 98.31 60 ASP B CA 1
ATOM 1600 C C . ASP B 1 60 ? -5.445 -21.297 -6.156 1 98.31 60 ASP B C 1
ATOM 1602 O O . ASP B 1 60 ? -6.594 -20.859 -6.137 1 98.31 60 ASP B O 1
ATOM 1606 N N . LEU B 1 61 ? -4.375 -20.531 -6.113 1 98.19 61 LEU B N 1
ATOM 1607 C CA . LEU B 1 61 ? -4.5 -19.078 -5.934 1 98.19 61 LEU B CA 1
ATOM 1608 C C . LEU B 1 61 ? -4.305 -18.359 -7.258 1 98.19 61 LEU B C 1
ATOM 1610 O O . LEU B 1 61 ? -4.473 -17.141 -7.332 1 98.19 61 LEU B O 1
ATOM 1614 N N . VAL B 1 62 ? -4.059 -19.047 -8.32 1 97.25 62 VAL B N 1
ATOM 1615 C CA . VAL B 1 62 ? -3.641 -18.422 -9.578 1 97.25 62 VAL B CA 1
ATOM 1616 C C . VAL B 1 62 ? -4.766 -17.547 -10.117 1 97.25 62 VAL B C 1
ATOM 1618 O O . VAL B 1 62 ? -4.523 -16.438 -10.594 1 97.25 62 VAL B O 1
ATOM 1621 N N . LYS B 1 63 ? -5.98 -17.938 -10.07 1 94.94 63 LYS B N 1
ATOM 1622 C CA . LYS B 1 63 ? -7.094 -17.172 -10.617 1 94.94 63 LYS B CA 1
ATOM 1623 C C . LYS B 1 63 ? -7.246 -15.836 -9.898 1 94.94 63 LYS B C 1
ATOM 1625 O O . LYS B 1 63 ? -7.191 -14.781 -10.523 1 94.94 63 LYS B O 1
ATOM 1630 N N . PRO B 1 64 ? -7.352 -15.852 -8.523 1 93.44 64 PRO B N 1
ATOM 1631 C CA . PRO B 1 64 ? -7.457 -14.555 -7.863 1 93.44 64 PRO B CA 1
ATOM 1632 C C . PRO B 1 64 ? -6.176 -13.727 -7.969 1 93.44 64 PRO B C 1
ATOM 1634 O O . PRO B 1 64 ? -6.23 -12.492 -8.016 1 93.44 64 PRO B O 1
ATOM 1637 N N . LEU B 1 65 ? -5.047 -14.305 -8.047 1 95.94 65 LEU B N 1
ATOM 1638 C CA . LEU B 1 65 ? -3.801 -13.57 -8.219 1 95.94 65 LEU B CA 1
ATOM 1639 C C . LEU B 1 65 ? -3.768 -12.867 -9.57 1 95.94 65 LEU B C 1
ATOM 1641 O O . LEU B 1 65 ? -3.324 -11.719 -9.672 1 95.94 65 LEU B O 1
ATOM 1645 N N . ASN B 1 66 ? -4.258 -13.586 -10.594 1 93.12 66 ASN B N 1
ATOM 1646 C CA . ASN B 1 66 ? -4.316 -12.977 -11.914 1 93.12 66 ASN B CA 1
ATOM 1647 C C . ASN B 1 66 ? -5.23 -11.758 -11.93 1 93.12 66 ASN B C 1
ATOM 1649 O O . ASN B 1 66 ? -4.984 -10.797 -12.664 1 93.12 66 ASN B O 1
ATOM 1653 N N . GLN B 1 67 ? -6.184 -11.711 -11.102 1 88.5 67 GLN B N 1
ATOM 1654 C CA . GLN B 1 67 ? -7.16 -10.633 -11.07 1 88.5 67 GLN B CA 1
ATOM 1655 C C . GLN B 1 67 ? -6.656 -9.461 -10.227 1 88.5 67 GLN B C 1
ATOM 1657 O O . GLN B 1 67 ? -6.785 -8.305 -10.625 1 88.5 67 GLN B O 1
ATOM 1662 N N . SER B 1 68 ? -6.062 -9.766 -9.078 1 90.75 68 SER B N 1
ATOM 1663 C CA . SER B 1 68 ? -5.805 -8.734 -8.086 1 90.75 68 SER B CA 1
ATOM 1664 C C . SER B 1 68 ? -4.34 -8.312 -8.078 1 90.75 68 SER B C 1
ATOM 1666 O O . SER B 1 68 ? -3.988 -7.258 -7.559 1 90.75 68 SER B O 1
ATOM 1668 N N . TRP B 1 69 ? -3.502 -9.156 -8.68 1 92.81 69 TRP B N 1
ATOM 1669 C CA . TRP B 1 69 ? -2.062 -8.938 -8.586 1 92.81 69 TRP B CA 1
ATOM 1670 C C . TRP B 1 69 ? -1.387 -9.141 -9.938 1 92.81 69 TRP B C 1
ATOM 1672 O O . TRP B 1 69 ? -0.417 -9.898 -10.039 1 92.81 69 TRP B O 1
ATOM 1682 N N . PRO B 1 70 ? -1.925 -8.492 -10.922 1 90.88 70 PRO B N 1
ATOM 1683 C CA . PRO B 1 70 ? -1.311 -8.617 -12.25 1 90.88 70 PRO B CA 1
ATOM 1684 C C . PRO B 1 70 ? -0.065 -7.75 -12.406 1 90.88 70 PRO B C 1
ATOM 1686 O O . PRO B 1 70 ? 0.061 -6.719 -11.742 1 90.88 70 PRO B O 1
ATOM 1689 N N . SER B 1 71 ? 0.788 -8.234 -13.289 1 89.31 71 SER B N 1
ATOM 1690 C CA . SER B 1 71 ? 1.818 -7.32 -13.773 1 89.31 71 SER B CA 1
ATOM 1691 C C . SER B 1 71 ? 1.23 -6.27 -14.711 1 89.31 71 SER B C 1
ATOM 1693 O O . SER B 1 71 ? 0.371 -6.578 -15.539 1 89.31 71 SER B O 1
ATOM 1695 N N . LEU B 1 72 ? 1.704 -5.078 -14.578 1 84.5 72 LEU B N 1
ATOM 1696 C CA . LEU B 1 72 ? 1.27 -4 -15.461 1 84.5 72 LEU B CA 1
ATOM 1697 C C . LEU B 1 72 ? 2.289 -3.76 -16.578 1 84.5 72 LEU B C 1
ATOM 1699 O O . LEU B 1 72 ? 2.027 -3 -17.5 1 84.5 72 LEU B O 1
ATOM 1703 N N . LEU B 1 73 ? 3.393 -4.422 -16.484 1 84.25 73 LEU B N 1
ATOM 1704 C CA . LEU B 1 73 ? 4.469 -4.223 -17.453 1 84.25 73 LEU B CA 1
ATOM 1705 C C . LEU B 1 73 ? 4.293 -5.137 -18.656 1 84.25 73 LEU B C 1
ATOM 1707 O O . LEU B 1 73 ? 3.9 -6.297 -18.5 1 84.25 73 LEU B O 1
ATOM 1711 N N . ARG B 1 74 ? 4.566 -4.66 -19.859 1 82.81 74 ARG B N 1
ATOM 1712 C CA . ARG B 1 74 ? 4.43 -5.398 -21.109 1 82.81 74 ARG B CA 1
ATOM 1713 C C . ARG B 1 74 ? 5.367 -6.602 -21.141 1 82.81 74 ARG B C 1
ATOM 1715 O O . ARG B 1 74 ? 5.02 -7.656 -21.688 1 82.81 74 ARG B O 1
ATOM 1722 N N . ASN B 1 75 ? 6.512 -6.48 -20.578 1 85.38 75 ASN B N 1
ATOM 1723 C CA . ASN B 1 75 ? 7.551 -7.496 -20.703 1 85.38 75 ASN B CA 1
ATOM 1724 C C . ASN B 1 75 ? 7.68 -8.344 -19.438 1 85.38 75 ASN B C 1
ATOM 1726 O O . ASN B 1 75 ? 8.75 -8.867 -19.156 1 85.38 75 ASN B O 1
ATOM 1730 N N . GLU B 1 76 ? 6.613 -8.438 -18.688 1 89.56 76 GLU B N 1
ATOM 1731 C CA . GLU B 1 76 ? 6.617 -9.211 -17.453 1 89.56 76 GLU B CA 1
ATOM 1732 C C . GLU B 1 76 ? 5.32 -10.008 -17.312 1 89.56 76 GLU B C 1
ATOM 1734 O O . GLU B 1 76 ? 4.23 -9.438 -17.344 1 89.56 76 GLU B O 1
ATOM 1739 N N . THR B 1 77 ? 5.477 -11.312 -17.141 1 92.38 77 THR B N 1
ATOM 1740 C CA . THR B 1 77 ? 4.297 -12.125 -16.859 1 92.38 77 THR B CA 1
ATOM 1741 C C . THR B 1 77 ? 3.891 -12.008 -15.398 1 92.38 77 THR B C 1
ATOM 1743 O O . THR B 1 77 ? 4.699 -11.617 -14.555 1 92.38 77 THR B O 1
ATOM 1746 N N . ASN B 1 78 ? 2.695 -12.352 -15.117 1 94.25 78 ASN B N 1
ATOM 1747 C CA . ASN B 1 78 ? 2.256 -12.367 -13.727 1 94.25 78 ASN B CA 1
ATOM 1748 C C . ASN B 1 78 ? 3.135 -13.281 -12.875 1 94.25 78 ASN B C 1
ATOM 1750 O O . ASN B 1 78 ? 3.502 -12.93 -11.75 1 94.25 78 ASN B O 1
ATOM 1754 N N . LEU B 1 79 ? 3.471 -14.43 -13.383 1 96.62 79 LEU B N 1
ATOM 1755 C CA . LEU B 1 79 ? 4.281 -15.391 -12.641 1 96.62 79 LEU B CA 1
ATOM 1756 C C . LEU B 1 79 ? 5.668 -14.82 -12.359 1 96.62 79 LEU B C 1
ATOM 1758 O O . LEU B 1 79 ? 6.238 -15.07 -11.297 1 96.62 79 LEU B O 1
ATOM 1762 N N . GLU B 1 80 ? 6.23 -14.125 -13.273 1 95.94 80 GLU B N 1
ATOM 1763 C CA . GLU B 1 80 ? 7.52 -13.477 -13.047 1 95.94 80 GLU B CA 1
ATOM 1764 C C . GLU B 1 80 ? 7.434 -12.453 -11.922 1 95.94 80 GLU B C 1
ATOM 1766 O O . GLU B 1 80 ? 8.32 -12.383 -11.07 1 95.94 80 GLU B O 1
ATOM 1771 N N . LEU B 1 81 ? 6.375 -11.625 -11.969 1 93.88 81 LEU B N 1
ATOM 1772 C CA . LEU B 1 81 ? 6.156 -10.656 -10.891 1 93.88 81 LEU B CA 1
ATOM 1773 C C . LEU B 1 81 ? 6.043 -11.367 -9.547 1 93.88 81 LEU B C 1
ATOM 1775 O O . LEU B 1 81 ? 6.699 -10.977 -8.578 1 93.88 81 LEU B O 1
ATOM 1779 N N . TRP B 1 82 ? 5.25 -12.391 -9.469 1 97.81 82 TRP B N 1
ATOM 1780 C CA . TRP B 1 82 ? 5.031 -13.109 -8.227 1 97.81 82 TRP B CA 1
ATOM 1781 C C . TRP B 1 82 ? 6.324 -13.766 -7.742 1 97.81 82 TRP B C 1
ATOM 1783 O O . TRP B 1 82 ? 6.625 -13.75 -6.543 1 97.81 82 TRP B O 1
ATOM 1793 N N . SER B 1 83 ? 7.043 -14.336 -8.656 1 98.06 83 SER B N 1
ATOM 1794 C CA . SER B 1 83 ? 8.328 -14.945 -8.32 1 98.06 83 SER B CA 1
ATOM 1795 C C . SER B 1 83 ? 9.289 -13.914 -7.742 1 98.06 83 SER B C 1
ATOM 1797 O O . SER B 1 83 ? 9.992 -14.188 -6.766 1 98.06 83 SER B O 1
ATOM 1799 N N . HIS B 1 84 ? 9.305 -12.805 -8.312 1 95.81 84 HIS B N 1
ATOM 1800 C CA . HIS B 1 84 ? 10.156 -11.727 -7.828 1 95.81 84 HIS B CA 1
ATOM 1801 C C . HIS B 1 84 ? 9.727 -11.258 -6.441 1 95.81 84 HIS B C 1
ATOM 1803 O O . HIS B 1 84 ? 10.562 -11.062 -5.559 1 95.81 84 HIS B O 1
ATOM 1809 N N . GLU B 1 85 ? 8.445 -11.062 -6.285 1 96.88 85 GLU B N 1
ATOM 1810 C CA . GLU B 1 85 ? 7.918 -10.617 -5 1 96.88 85 GLU B CA 1
ATOM 1811 C C . GLU B 1 85 ? 8.188 -11.641 -3.904 1 96.88 85 GLU B C 1
ATOM 1813 O O . GLU B 1 85 ? 8.5 -11.273 -2.768 1 96.88 85 GLU B O 1
ATOM 1818 N N . TRP B 1 86 ? 8.055 -12.914 -4.23 1 98.19 86 TRP B N 1
ATOM 1819 C CA . TRP B 1 86 ? 8.398 -13.953 -3.26 1 98.19 86 TRP B CA 1
ATOM 1820 C C . TRP B 1 86 ? 9.867 -13.883 -2.879 1 98.19 86 TRP B C 1
ATOM 1822 O O . TRP B 1 86 ? 10.211 -13.828 -1.695 1 98.19 86 TRP B O 1
ATOM 1832 N N . SER B 1 87 ? 10.75 -13.875 -3.873 1 97.69 87 SER B N 1
ATOM 1833 C CA . SER B 1 87 ? 12.188 -13.875 -3.631 1 97.69 87 SER B CA 1
ATOM 1834 C C . SER B 1 87 ? 12.617 -12.641 -2.84 1 97.69 87 SER B C 1
ATOM 1836 O O . SER B 1 87 ? 13.398 -12.742 -1.893 1 97.69 87 SER B O 1
ATOM 1838 N N . LYS B 1 88 ? 12.047 -11.555 -3.156 1 95.44 88 LYS B N 1
ATOM 1839 C CA . LYS B 1 88 ? 12.508 -10.297 -2.586 1 95.44 88 LYS B CA 1
ATOM 1840 C C . LYS B 1 88 ? 11.852 -10.031 -1.234 1 95.44 88 LYS B C 1
ATOM 1842 O O . LYS B 1 88 ? 12.492 -9.5 -0.321 1 95.44 88 LYS B O 1
ATOM 1847 N N . HIS B 1 89 ? 10.57 -10.336 -1.057 1 95.5 89 HIS B N 1
ATOM 1848 C CA . HIS B 1 89 ? 9.836 -9.945 0.14 1 95.5 89 HIS B CA 1
ATOM 1849 C C . HIS B 1 89 ? 9.273 -11.164 0.862 1 95.5 89 HIS B C 1
ATOM 1851 O O . HIS B 1 89 ? 9.391 -11.281 2.084 1 95.5 89 HIS B O 1
ATOM 1857 N N . GLY B 1 90 ? 8.688 -12.141 0.133 1 97.19 90 GLY B N 1
ATOM 1858 C CA . GLY B 1 90 ? 8.062 -13.305 0.732 1 97.19 90 GLY B CA 1
ATOM 1859 C C . GLY B 1 90 ? 9.008 -14.109 1.608 1 97.19 90 GLY B C 1
ATOM 1860 O O . GLY B 1 90 ? 8.633 -14.539 2.701 1 97.19 90 GLY B O 1
ATOM 1861 N N . THR B 1 91 ? 10.266 -14.258 1.155 1 97.69 91 THR B N 1
ATOM 1862 C CA . THR B 1 91 ? 11.242 -15.047 1.886 1 97.69 91 THR B CA 1
ATOM 1863 C C . THR B 1 91 ? 11.586 -14.391 3.219 1 97.69 91 THR B C 1
ATOM 1865 O O . THR B 1 91 ? 12.203 -15.016 4.086 1 97.69 91 THR B O 1
ATOM 1868 N N . CYS B 1 92 ? 11.211 -13.141 3.381 1 95.19 92 CYS B N 1
ATOM 1869 C CA . CYS B 1 92 ? 11.492 -12.422 4.621 1 95.19 92 CYS B CA 1
ATOM 1870 C C . CYS B 1 92 ? 10.258 -12.367 5.508 1 95.19 92 CYS B C 1
ATOM 1872 O O . CYS B 1 92 ? 10.281 -11.75 6.574 1 95.19 92 CYS B O 1
ATOM 1874 N N . SER B 1 93 ? 9.117 -13.031 5.195 1 92.62 93 SER B N 1
ATOM 1875 C CA . SER B 1 93 ? 7.836 -12.844 5.863 1 92.62 93 SER B CA 1
ATOM 1876 C C . SER B 1 93 ? 7.617 -13.891 6.949 1 92.62 93 SER B C 1
ATOM 1878 O O . SER B 1 93 ? 6.715 -13.758 7.777 1 92.62 93 SER B O 1
ATOM 1880 N N . ASN B 1 94 ? 8.398 -14.93 6.984 1 93.31 94 ASN B N 1
ATOM 1881 C CA . ASN B 1 94 ? 8.242 -16.078 7.863 1 93.31 94 ASN B CA 1
ATOM 1882 C C . ASN B 1 94 ? 6.973 -16.859 7.535 1 93.31 94 ASN B C 1
ATOM 1884 O O . ASN B 1 94 ? 6.445 -17.578 8.383 1 93.31 94 ASN B O 1
ATOM 1888 N N . LEU B 1 95 ? 6.387 -16.719 6.336 1 96.06 95 LEU B N 1
ATOM 1889 C CA . LEU B 1 95 ? 5.234 -17.469 5.84 1 96.06 95 LEU B CA 1
ATOM 1890 C C . LEU B 1 95 ? 5.66 -18.484 4.777 1 96.06 95 LEU B C 1
ATOM 1892 O O . LEU B 1 95 ? 6.758 -18.375 4.223 1 96.06 95 LEU B O 1
ATOM 1896 N N . SER B 1 96 ? 4.816 -19.516 4.57 1 98.25 96 SER B N 1
ATOM 1897 C CA . SER B 1 96 ? 5 -20.375 3.41 1 98.25 96 SER B CA 1
ATOM 1898 C C . SER B 1 96 ? 4.719 -19.641 2.111 1 98.25 96 SER B C 1
ATOM 1900 O O . SER B 1 96 ? 4.137 -18.547 2.127 1 98.25 96 SER B O 1
ATOM 1902 N N . GLN B 1 97 ? 5.129 -20.234 1.012 1 98.56 97 GLN B N 1
ATOM 1903 C CA . GLN B 1 97 ? 4.816 -19.625 -0.276 1 98.56 97 GLN B CA 1
ATOM 1904 C C . GLN B 1 97 ? 3.312 -19.406 -0.435 1 98.56 97 GLN B C 1
ATOM 1906 O O . GLN B 1 97 ? 2.867 -18.328 -0.816 1 98.56 97 GLN B O 1
ATOM 1911 N N . HIS B 1 98 ? 2.555 -20.453 -0.155 1 98.75 98 HIS B N 1
ATOM 1912 C CA . HIS B 1 98 ? 1.101 -20.344 -0.226 1 98.75 98 HIS B CA 1
ATOM 1913 C C . HIS B 1 98 ? 0.576 -19.281 0.736 1 98.75 98 HIS B C 1
ATOM 1915 O O . HIS B 1 98 ? -0.263 -18.453 0.362 1 98.75 98 HIS B O 1
ATOM 1921 N N . GLY B 1 99 ? 1.068 -19.297 1.943 1 98.12 99 GLY B N 1
ATOM 1922 C CA . GLY B 1 99 ? 0.6 -18.391 2.975 1 98.12 99 GLY B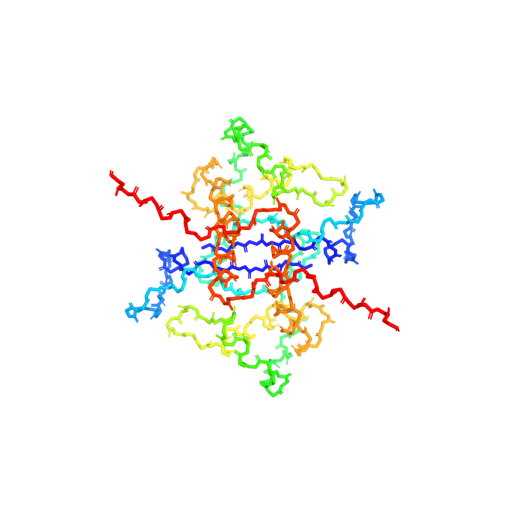 CA 1
ATOM 1923 C C . GLY B 1 99 ? 0.836 -16.922 2.633 1 98.12 99 GLY B C 1
ATOM 1924 O O . GLY B 1 99 ? -0.011 -16.078 2.908 1 98.12 99 GLY B O 1
ATOM 1925 N N . TYR B 1 100 ? 1.964 -16.609 2.055 1 97.56 100 TYR B N 1
ATOM 1926 C CA . TYR B 1 100 ? 2.332 -15.242 1.685 1 97.56 100 TYR B CA 1
ATOM 1927 C C . TYR B 1 100 ? 1.347 -14.672 0.676 1 97.56 100 TYR B C 1
ATOM 1929 O O . TYR B 1 100 ? 0.823 -13.57 0.868 1 97.56 100 TYR B O 1
ATOM 1937 N N . PHE B 1 101 ? 1.067 -15.406 -0.342 1 98.5 101 PHE B N 1
ATOM 1938 C CA . PHE B 1 101 ? 0.177 -14.93 -1.394 1 98.5 101 PHE B CA 1
ATOM 1939 C C . PHE B 1 101 ? -1.271 -14.93 -0.917 1 98.5 101 PHE B C 1
ATOM 1941 O O . PHE B 1 101 ? -2.041 -14.023 -1.257 1 98.5 101 PHE B O 1
ATOM 1948 N N . ALA B 1 102 ? -1.635 -15.898 -0.117 1 98 102 ALA B N 1
ATOM 1949 C CA . ALA B 1 102 ? -2.982 -15.938 0.447 1 98 102 ALA B CA 1
ATOM 1950 C C . ALA B 1 102 ? -3.225 -14.742 1.37 1 98 102 ALA B C 1
ATOM 1952 O O . ALA B 1 102 ? -4.32 -14.18 1.391 1 98 102 ALA B O 1
ATOM 1953 N N . ALA B 1 103 ? -2.244 -14.375 2.137 1 95.19 103 ALA B N 1
ATOM 1954 C CA . ALA B 1 103 ? -2.367 -13.242 3.049 1 95.19 103 ALA B CA 1
ATOM 1955 C C . ALA B 1 103 ? -2.578 -11.945 2.281 1 95.19 103 ALA B C 1
ATOM 1957 O O . ALA B 1 103 ? -3.402 -11.109 2.668 1 95.19 103 ALA B O 1
ATOM 1958 N N . ALA B 1 104 ? -1.822 -11.766 1.229 1 95.5 104 ALA B N 1
ATOM 1959 C CA . ALA B 1 104 ? -1.977 -10.57 0.415 1 95.5 104 ALA B CA 1
ATOM 1960 C C . ALA B 1 104 ? -3.383 -10.477 -0.172 1 95.5 104 ALA B C 1
ATOM 1962 O O . ALA B 1 104 ? -4.008 -9.414 -0.143 1 95.5 104 ALA B O 1
ATOM 1963 N N . LEU B 1 105 ? -3.855 -11.586 -0.697 1 94.62 105 LEU B N 1
ATOM 1964 C CA . LEU B 1 105 ? -5.203 -11.625 -1.259 1 94.62 105 LEU B CA 1
ATOM 1965 C C . LEU B 1 105 ? -6.246 -11.352 -0.184 1 94.62 105 LEU B C 1
ATOM 1967 O O . LEU B 1 105 ? -7.254 -10.688 -0.444 1 94.62 105 LEU B O 1
ATOM 1971 N N . ALA B 1 106 ? -6.039 -11.898 0.99 1 92 106 ALA B N 1
ATOM 1972 C CA . ALA B 1 106 ? -6.969 -11.68 2.094 1 92 106 ALA B CA 1
ATOM 1973 C C . ALA B 1 106 ? -7.023 -10.203 2.482 1 92 106 ALA B C 1
ATOM 1975 O O . ALA B 1 106 ? -8.094 -9.672 2.777 1 92 106 ALA B O 1
ATOM 1976 N N . LEU B 1 107 ? -5.902 -9.578 2.523 1 89.44 107 LEU B N 1
ATOM 1977 C CA . LEU B 1 107 ? -5.859 -8.156 2.852 1 89.44 107 LEU B CA 1
ATOM 1978 C C . LEU B 1 107 ? -6.559 -7.328 1.776 1 89.44 107 LEU B C 1
ATOM 1980 O O . LEU B 1 107 ? -7.223 -6.336 2.084 1 89.44 107 LEU B O 1
ATOM 1984 N N . ASP B 1 108 ? -6.352 -7.684 0.591 1 88.5 108 ASP B N 1
ATOM 1985 C CA . ASP B 1 108 ? -7.035 -7.023 -0.514 1 88.5 108 ASP B CA 1
ATOM 1986 C C . ASP B 1 108 ? -8.547 -7.129 -0.365 1 88.5 108 ASP B C 1
ATOM 1988 O O . ASP B 1 108 ? -9.273 -6.16 -0.611 1 88.5 108 ASP B O 1
ATOM 1992 N N . LYS B 1 109 ? -9.07 -8.289 0.021 1 84.25 109 LYS B N 1
ATOM 1993 C CA . LYS B 1 109 ? -10.492 -8.531 0.23 1 84.25 109 LYS B CA 1
ATOM 1994 C C . LYS B 1 109 ? -11 -7.789 1.466 1 84.25 109 LYS B C 1
ATOM 1996 O O . LYS B 1 109 ? -12.117 -7.273 1.473 1 84.25 109 LYS B O 1
ATOM 2001 N N . LEU B 1 110 ? -10.203 -7.824 2.469 1 82.56 110 LEU B N 1
ATOM 2002 C CA . LEU B 1 110 ? -10.57 -7.152 3.709 1 82.56 110 LEU B CA 1
ATOM 2003 C C . LEU B 1 110 ? -10.812 -5.664 3.471 1 82.56 110 LEU B C 1
ATOM 2005 O O . LEU B 1 110 ? -11.711 -5.074 4.078 1 82.56 110 LEU B O 1
ATOM 2009 N N . LYS B 1 111 ? -10.023 -5.09 2.668 1 78.5 111 LYS B N 1
ATOM 2010 C CA . LYS B 1 111 ? -10.195 -3.678 2.336 1 78.5 111 LYS B CA 1
ATOM 2011 C C . LYS B 1 111 ? -11.57 -3.422 1.728 1 78.5 111 LYS B C 1
ATOM 2013 O O . LYS B 1 111 ? -12.219 -2.42 2.043 1 78.5 111 LYS B O 1
ATOM 2018 N N . LEU B 1 112 ? -11.977 -4.309 0.925 1 70.44 112 LEU B N 1
ATOM 2019 C CA . LEU B 1 112 ? -13.281 -4.211 0.282 1 70.44 112 LEU B CA 1
ATOM 2020 C C . LEU B 1 112 ? -14.406 -4.387 1.3 1 70.44 112 LEU B C 1
ATOM 2022 O O . LEU B 1 112 ? -15.383 -3.633 1.289 1 70.44 112 LEU B O 1
ATOM 2026 N N . THR B 1 113 ? -14.25 -5.281 2.162 1 72.94 113 THR B N 1
ATOM 2027 C CA . THR B 1 113 ? -15.289 -5.613 3.133 1 72.94 113 THR B CA 1
ATOM 2028 C C . THR B 1 113 ? -15.422 -4.512 4.184 1 72.94 113 THR B C 1
ATOM 2030 O O . THR B 1 113 ? -16.531 -4.195 4.625 1 72.94 113 THR B O 1
ATOM 2033 N N . ASN B 1 114 ? -14.305 -4.008 4.617 1 70.75 114 ASN B N 1
ATOM 2034 C CA . ASN B 1 114 ? -14.328 -2.938 5.609 1 70.75 114 ASN B CA 1
ATOM 2035 C C . ASN B 1 114 ? -15.062 -1.708 5.086 1 70.75 114 ASN B C 1
ATOM 2037 O O . ASN B 1 114 ? -15.828 -1.08 5.82 1 70.75 114 ASN B O 1
ATOM 2041 N N . LEU B 1 115 ? -14.859 -1.434 3.893 1 66.25 115 LEU B N 1
ATOM 2042 C CA . LEU B 1 115 ? -15.539 -0.285 3.299 1 66.25 115 LEU B CA 1
ATOM 2043 C C . LEU B 1 115 ? -17.047 -0.516 3.229 1 66.25 115 LEU B C 1
ATOM 2045 O O . LEU B 1 115 ? -17.828 0.401 3.48 1 66.25 115 LEU B O 1
ATOM 2049 N N . THR B 1 116 ? -17.359 -1.679 2.924 1 66.44 116 THR B N 1
ATOM 2050 C CA . THR B 1 116 ? -18.766 -2.023 2.861 1 66.44 116 THR B CA 1
ATOM 2051 C C . THR B 1 116 ? -19.438 -1.846 4.223 1 66.44 116 THR B C 1
ATOM 2053 O O . THR B 1 116 ? -20.562 -1.351 4.312 1 66.44 116 THR B O 1
ATOM 2056 N N . LYS B 1 117 ? -18.672 -2.203 5.156 1 69.31 117 LYS B N 1
ATOM 2057 C CA . LYS B 1 117 ? -19.219 -2.096 6.508 1 69.31 117 LYS B CA 1
ATOM 2058 C C . LYS B 1 117 ? -19.375 -0.636 6.926 1 69.31 117 LYS B C 1
ATOM 2060 O O . LYS B 1 117 ? -20.375 -0.259 7.527 1 69.31 117 LYS B O 1
ATOM 2065 N N . ILE B 1 118 ? -18.422 0.142 6.625 1 63.44 118 ILE B N 1
ATOM 2066 C CA . ILE B 1 118 ? -18.469 1.559 6.969 1 63.44 118 ILE B CA 1
ATOM 2067 C C . ILE B 1 118 ? -19.625 2.238 6.238 1 63.44 118 ILE B C 1
ATOM 2069 O O . ILE B 1 118 ? -20.344 3.047 6.82 1 63.44 118 ILE B O 1
ATOM 2073 N N . LEU B 1 119 ? -19.781 1.853 5.012 1 64.38 119 LEU B N 1
ATOM 2074 C CA . LEU B 1 119 ? -20.859 2.443 4.219 1 64.38 119 LEU B CA 1
ATOM 2075 C C . LEU B 1 119 ? -22.219 1.99 4.73 1 64.38 119 LEU B C 1
ATOM 2077 O O . LEU B 1 119 ? -23.172 2.775 4.75 1 64.38 119 LEU B O 1
ATOM 2081 N N . ALA B 1 120 ? -22.219 0.832 5.125 1 62.75 120 ALA B N 1
ATOM 2082 C CA . ALA B 1 120 ? -23.469 0.304 5.672 1 62.75 120 ALA B CA 1
ATOM 2083 C C . ALA B 1 120 ? -23.797 0.96 7.008 1 62.75 120 ALA B C 1
ATOM 2085 O O . ALA B 1 120 ? -24.969 1.272 7.281 1 62.75 120 ALA B O 1
ATOM 2086 N N . ASP B 1 121 ? -22.766 1.143 7.812 1 60.94 121 ASP B N 1
ATOM 2087 C CA . ASP B 1 121 ? -22.984 1.718 9.133 1 60.94 121 ASP B CA 1
ATOM 2088 C C . ASP B 1 121 ? -23.328 3.203 9.031 1 60.94 121 ASP B C 1
ATOM 2090 O O . ASP B 1 121 ? -24.047 3.74 9.883 1 60.94 121 ASP B O 1
ATOM 2094 N N . GLY B 1 122 ? -22.547 3.949 8.219 1 55.25 122 GLY B N 1
ATOM 2095 C CA . GLY B 1 122 ? -22.781 5.379 8.094 1 55.25 122 GLY B CA 1
ATOM 2096 C C . GLY B 1 122 ? -24.062 5.715 7.355 1 55.25 122 GLY B C 1
ATOM 2097 O O . GLY B 1 122 ? -24.453 6.883 7.277 1 55.25 122 GLY B O 1
ATOM 2098 N N . GLY B 1 123 ? -25 4.816 7.07 1 49 123 GLY B N 1
ATOM 2099 C CA . GLY B 1 123 ? -26.266 5.09 6.41 1 49 123 GLY B CA 1
ATOM 2100 C C . GLY B 1 123 ? -26.109 5.559 4.977 1 49 123 GLY B C 1
ATOM 2101 O O . GLY B 1 123 ? -27.047 6.059 4.367 1 49 123 GLY B O 1
ATOM 2102 N N . VAL B 1 124 ? -25 5.844 4.59 1 48.66 124 VAL B N 1
ATOM 2103 C CA . VAL B 1 124 ? -24.844 6.309 3.217 1 48.66 124 VAL B CA 1
ATOM 2104 C C . VAL B 1 124 ? -25.062 5.145 2.252 1 48.66 124 VAL B C 1
ATOM 2106 O O . VAL B 1 124 ? -24.234 4.227 2.186 1 48.66 124 VAL B O 1
ATOM 2109 N N . VAL B 1 125 ? -26.297 4.852 2.039 1 45.25 125 VAL B N 1
ATOM 2110 C CA . VAL B 1 125 ? -26.672 3.955 0.95 1 45.25 125 VAL B CA 1
ATOM 2111 C C . VAL B 1 125 ? -26.328 4.598 -0.392 1 45.25 125 VAL B C 1
ATOM 2113 O O . VAL B 1 125 ? -26.719 5.738 -0.657 1 45.25 125 VAL B O 1
ATOM 2116 N N . PRO B 1 126 ? -25.312 4.137 -1.037 1 42.53 126 PRO B N 1
ATOM 2117 C CA . PRO B 1 126 ? -25.156 4.703 -2.381 1 42.53 126 PRO B CA 1
ATOM 2118 C C . PRO B 1 126 ? -26.484 4.863 -3.111 1 42.53 126 PRO B C 1
ATOM 2120 O O . PRO B 1 126 ? -27.312 3.938 -3.125 1 42.53 126 PRO B O 1
ATOM 2123 N N . SER B 1 127 ? -27.203 5.941 -2.881 1 37.22 127 SER B N 1
ATOM 2124 C CA . SER B 1 127 ? -28.453 6.168 -3.6 1 37.22 127 SER B CA 1
ATOM 2125 C C . SER B 1 127 ? -28.219 6.246 -5.105 1 37.22 127 SER B C 1
ATOM 2127 O O . SER B 1 127 ? -27.281 6.906 -5.559 1 37.22 127 SER B O 1
ATOM 2129 N N . ASP B 1 128 ? -28.438 5.238 -5.734 1 38.22 128 ASP B N 1
ATOM 2130 C CA . ASP B 1 128 ? -28.5 5.309 -7.191 1 38.22 128 ASP B CA 1
ATOM 2131 C C . ASP B 1 128 ? -29.141 6.613 -7.652 1 38.22 128 ASP B C 1
ATOM 2133 O O . ASP B 1 128 ? -28.609 7.305 -8.523 1 38.22 128 ASP B O 1
ATOM 2137 N N . GLU B 1 129 ? -30.625 6.605 -7.699 1 31.69 129 GLU B N 1
ATOM 2138 C CA . GLU B 1 129 ? -31.578 7.176 -8.641 1 31.69 129 GLU B CA 1
ATOM 2139 C C . GLU B 1 129 ? -31.891 8.633 -8.305 1 31.69 129 GLU B C 1
ATOM 2141 O O . GLU B 1 129 ? -32.781 8.914 -7.508 1 31.69 129 GLU B O 1
ATOM 2146 N N . LYS B 1 130 ? -31.156 9.539 -7.93 1 35.78 130 LYS B N 1
ATOM 2147 C CA . LYS B 1 130 ? -31.812 10.828 -8.141 1 35.78 130 LYS B CA 1
ATOM 2148 C C . LYS B 1 130 ? -32.062 11.07 -9.625 1 35.78 130 LYS B C 1
ATOM 2150 O O . LYS B 1 130 ? -31.141 11.227 -10.414 1 35.78 130 LYS B O 1
ATOM 2155 N N . THR B 1 131 ? -33.094 10.375 -10.219 1 29.86 131 THR B N 1
ATOM 2156 C CA . THR B 1 131 ? -33.812 10.742 -11.438 1 29.86 131 THR B CA 1
ATOM 2157 C C . THR B 1 131 ? -34.375 12.164 -11.344 1 29.86 131 THR B C 1
ATOM 2159 O O . THR B 1 131 ? -35.219 12.445 -10.484 1 29.86 131 THR B O 1
ATOM 2162 N N . TYR B 1 132 ? -33.594 13.164 -11.367 1 30.17 132 TYR B N 1
ATOM 2163 C CA . TYR B 1 132 ? -34.156 14.477 -11.625 1 30.17 132 TYR B CA 1
ATOM 2164 C C . TYR B 1 132 ? -35.062 14.445 -12.852 1 30.17 132 TYR B C 1
ATOM 2166 O O . TYR B 1 132 ? -34.656 13.977 -13.914 1 30.17 132 TYR B O 1
ATOM 2174 N N . THR B 1 133 ? -36.281 14.062 -12.609 1 23.77 133 THR B N 1
ATOM 2175 C CA . THR B 1 133 ? -37.344 14.414 -13.547 1 23.77 133 THR B CA 1
ATOM 2176 C C . THR B 1 133 ? -37.344 15.914 -13.828 1 23.77 133 THR B C 1
ATOM 2178 O O . THR B 1 133 ? -37.438 16.719 -12.898 1 23.77 133 THR B O 1
ATOM 2181 N N . LEU B 1 134 ? -36.469 16.312 -14.719 1 26.25 134 LEU B N 1
ATOM 2182 C CA . LEU B 1 134 ? -36.812 17.578 -15.375 1 26.25 134 LEU B CA 1
ATOM 2183 C C . LEU B 1 134 ? -38.281 17.656 -15.734 1 26.25 134 LEU B C 1
ATOM 2185 O O . LEU B 1 134 ? -38.781 16.781 -16.438 1 26.25 134 LEU B O 1
ATOM 2189 N N . GLY B 1 135 ? -39.031 17.922 -14.688 1 23.64 135 GLY B N 1
ATOM 2190 C CA . GLY B 1 135 ? -40.281 18.562 -15.094 1 23.64 135 GLY B CA 1
ATOM 2191 C C . GLY B 1 135 ? -40.062 19.906 -15.758 1 23.64 135 GLY B C 1
ATOM 2192 O O . GLY B 1 135 ? -39.031 20.562 -15.547 1 23.64 135 GLY B O 1
#

Foldseek 3Di:
DDWDKDQLVVVCVDPPAAFPPPPDDRPSDIATQADWDDDPPDTAFQLDQPDFDDCVLAVVVVVVCCVRPADRGPPDGSVRSLRRRCRTGVSVPPDDSNRRSVVSSVVVVVVVVVVVVVCVVVPPPVPDDPPPPPD/DDWDKDQLVVVCVDPPAAFPPPPDDRPSDIATQADWDDDPPDTAFQLDQPDFDDCVLAVVVVVVCCVRPADRGPPDGSVRSLRRRCRTGVSVPPDDSNRRSVVSSVVVVVVVVVVVVVCVVVVVDVDDDPPPPPD

Organism: Oryza sativa subsp. japonica (NCBI:txid39947)

Secondary structure (DSSP, 8-state):
-EEEEEEHHHHHHSTT--BS-TTS---S-EEEEEEE--BTTB----S-TT----GGGGGGGHHHHHHHS---BTT--HHHHHHHHHHHTGGGTTS-HHHHHHHHHHHHHHHHHHHHHHHHHTT------------/-EEEEEEHHHHHHSTT--B--TTS---SSEEEEEEE--BTTB----S-TT----GGGGGGGHHHHHHHS---BTT--HHHHHHHHHHHTGGGTTS-HHHHHHHHHHHHHHHHHHHHHHHHHTT------------

Sequence (270 aa):
MYFVQQWAPSYCSTAPHECEYEPRLPPNNFTIRGLWPSYEEWRPEYCNISDRLDPGQIQDLVKPLNQSWPSLLRNETNLELWSHEWSKHGTCSNLSQHGYFAAALALDKLKLTNLTKILADGGVVPSDEKTYTLGMYFVQQWAPSYCSTAPHECEYEPRLPPNNFTIRGLWPSYEEWRPEYCNISDRLDPGQIQDLVKPLNQS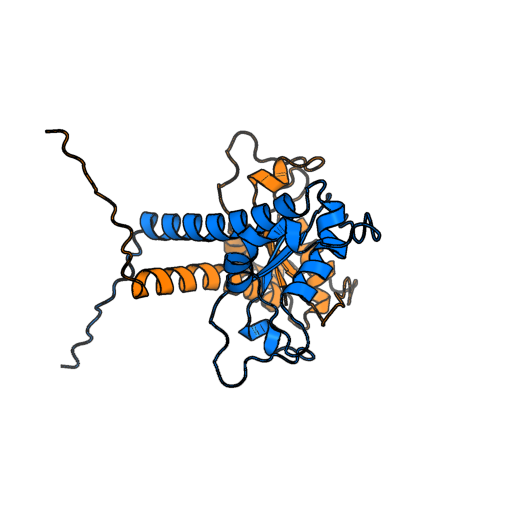WPSLLRNETNLELWSHEWSKHGTCSNLSQHGYFAAALALDKLKLTNLTKILADGGVVPSDEKTYTLG

Radius of gyration: 19.92 Å; Cα contacts (8 Å, |Δi|>4): 373; chains: 2; bounding box: 59×51×51 Å

InterPro domains:
  IP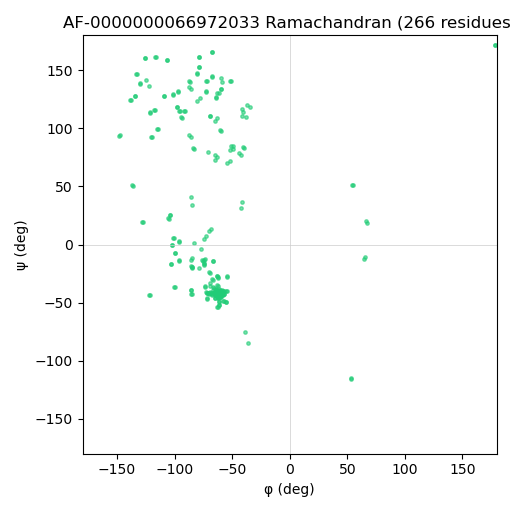R001568 Ribonuclease T2-like [PF00445] (1-134)
  IPR001568 Ribonuclease T2-like [PTHR11240] (1-134)
  IPR033130 Ribonuclease T2, His active site 2 [PS00531] (81-92)
  IPR036430 Ribonuclease T2-like superfamily [G3DSA:3.90.730.10] (1-135)
  IPR036430 Ribonuclease T2-like superfamily [SSF55895] (1-134)

Solvent-accessible surface area (backbone atoms only — not comparable to full-atom values): 15190 Å² total; per-residue (Å²): 66,36,46,29,27,32,41,43,62,57,36,43,69,38,79,78,46,56,45,48,47,78,90,56,73,58,60,89,42,76,30,45,70,46,58,38,40,52,46,87,93,41,65,65,59,49,67,36,78,82,62,65,74,55,67,78,62,39,56,90,45,45,67,62,38,59,71,43,39,48,51,64,41,58,92,43,51,45,64,56,48,51,38,48,45,34,29,36,20,34,50,50,56,85,49,52,76,40,51,46,56,50,49,47,53,48,50,55,49,48,52,52,52,46,49,50,48,49,40,61,70,69,63,58,58,84,75,76,76,79,72,77,71,81,120,68,35,46,28,27,33,42,42,63,57,36,45,69,38,77,79,47,57,46,43,49,75,90,56,72,55,60,93,44,76,30,44,70,45,56,36,40,52,46,86,93,42,65,67,59,48,67,35,79,82,61,64,74,53,66,77,61,39,55,90,46,46,67,62,38,59,72,44,41,48,50,64,42,58,91,44,51,44,66,56,48,50,37,48,45,34,29,36,19,34,50,48,56,85,50,52,77,41,51,44,57,51,50,48,53,48,51,58,50,46,55,52,51,44,49,50,48,49,35,61,70,70,64,55,60,84,74,80,78,81,72,76,72,82,120

pLDDT: mean 80.15, std 20.15, range [23.48, 98.75]

Nearest PDB structures (foldseek):
  1bk7-assembly1_A  TM=8.713E-01  e=8.979E-09  Momordica charantia
  1ucg-assembly2_B  TM=8.765E-01  e=1.607E-08  Momordica charantia
  1j1g-assembly1_A  TM=8.734E-01  e=2.220E-08  Momordica charantia
  1vd1-assembly1_A  TM=7.345E-01  e=2.992E-09  Nicotiana glutinosa
  1j1f-assembly1_A  TM=8.700E-01  e=3.272E-08  Momordica charantia